Protein AF-A0A9E5HNN3-F1 (afdb_monomer_lite)

Sequence (201 aa):
MKRSQINGIMSAANDLIRSHGFNLPPFAYWSVDEFRARKDEAKHIIDGRCGWDITDYGADQFETMGLFLFTLRNGRLSDLEGGRGMCYAEKLLISRQDQSDDQGNFAEDRGGVVYCDGIRREYAPGDKLALAPGESVTLMPGDWHAFWGEGGDVLIGEVSTVNDDETDNLFREPIGRFANITEDVDPLHLLVSDYATWLKY

pLDDT: mean 82.27, std 13.86, range [39.09, 97.88]

Secondary structure (DSSP, 8-state):
-BHHHHHHHHHHHHHHHHHTT----GGGG--HHHHHHHTTTTHHHHHTT-EEEEE-TTTT-HHHH-EEEEEEE---HHHHHTT-S--EEEEEE------B-TTSSB-SS--EEEEETTEEEEE-TT------TT--EE--TT-------SSS---EEEEEE---TTTS---SSS--SSPPPB-SS--SS-BGGGHHHHH--

Foldseek 3Di:
DELVVVQVVLVVVQVVCVVVVHDADPQQQDALVRCLVCVVVCVQCLVLLFYKAWAPLQPVPCVPFIKIKGWRHFDDVVCCVVVHDQFKTKMKMAGFWFFADPVLATDQADWDWKAKVNRIDTDGRPDDDDDDVPIDIDDDQSGTTDDHDDPDHDIDMDMGTGDDLVPRDDDNDPTHSHYDYDHPDGHSHDHSVCCCVSNVD

Radius of gyration: 17.72 Å; chains: 1; bounding box: 42×36×47 Å

Structure (mmCIF, N/CA/C/O backbone):
data_AF-A0A9E5HNN3-F1
#
_entry.id   AF-A0A9E5HNN3-F1
#
loop_
_atom_site.group_PDB
_atom_site.id
_atom_site.type_symbol
_atom_site.label_atom_id
_atom_site.label_alt_id
_atom_site.label_comp_id
_atom_site.label_asym_id
_atom_site.label_entity_id
_atom_site.label_seq_id
_atom_site.pdbx_PDB_ins_code
_atom_site.Cartn_x
_atom_site.Cartn_y
_atom_site.Cartn_z
_atom_site.occupancy
_atom_site.B_iso_or_equiv
_atom_site.auth_seq_id
_atom_site.auth_comp_id
_atom_site.auth_asym_id
_atom_site.auth_atom_id
_atom_site.pdbx_PDB_model_num
ATOM 1 N N . MET A 1 1 ? -10.509 12.240 0.517 1.00 91.00 1 MET A N 1
ATOM 2 C CA . MET A 1 1 ? -11.282 10.968 0.629 1.00 91.00 1 MET A CA 1
ATOM 3 C C . MET A 1 1 ? -12.311 10.954 1.767 1.00 91.00 1 MET A C 1
ATOM 5 O O . MET A 1 1 ? -12.055 11.489 2.839 1.00 91.00 1 MET A O 1
ATOM 9 N N . LYS A 1 2 ? -13.470 10.303 1.571 1.00 95.00 2 LYS A N 1
ATOM 10 C CA . LYS A 1 2 ? -14.460 10.033 2.642 1.00 95.00 2 LYS A CA 1
ATOM 11 C C . LYS A 1 2 ? -14.139 8.736 3.392 1.00 95.00 2 LYS A C 1
ATOM 13 O O . LYS A 1 2 ? -13.696 7.776 2.762 1.00 95.00 2 LYS A O 1
ATOM 18 N N . ARG A 1 3 ? -14.427 8.656 4.695 1.00 96.81 3 ARG A N 1
ATOM 19 C CA . ARG A 1 3 ? -14.237 7.426 5.482 1.00 96.81 3 ARG A CA 1
ATOM 20 C C . ARG A 1 3 ? -15.078 6.269 4.955 1.00 96.81 3 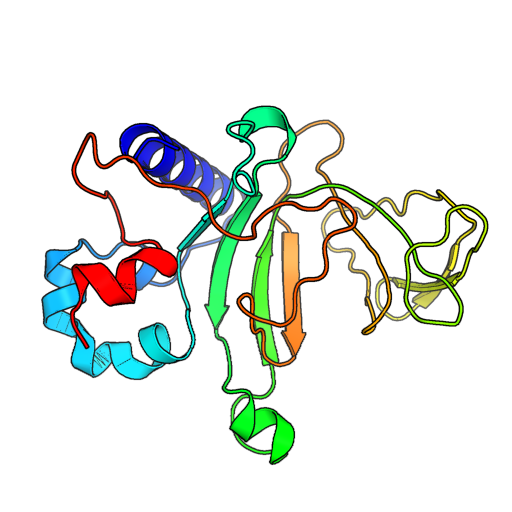ARG A C 1
ATOM 22 O O . ARG A 1 3 ? -14.594 5.144 4.890 1.00 96.81 3 ARG A O 1
ATOM 29 N N . SER A 1 4 ? -16.299 6.539 4.503 1.00 97.25 4 SER A N 1
ATOM 30 C CA . SER A 1 4 ? -17.161 5.527 3.878 1.00 97.25 4 SER A CA 1
ATOM 31 C C . SER A 1 4 ? -16.526 4.903 2.632 1.00 97.25 4 SER A C 1
ATOM 33 O O . SER A 1 4 ? -16.583 3.687 2.450 1.00 97.25 4 SER A O 1
ATOM 35 N N . GLN A 1 5 ? -15.857 5.719 1.813 1.00 95.31 5 GLN A N 1
ATOM 36 C CA . GLN A 1 5 ? -15.102 5.261 0.648 1.00 95.31 5 GLN A CA 1
ATOM 37 C C . GLN A 1 5 ? -13.890 4.421 1.071 1.00 95.31 5 GLN A C 1
ATOM 39 O O . GLN A 1 5 ? -13.688 3.339 0.530 1.00 95.31 5 GLN A O 1
ATOM 44 N N . ILE A 1 6 ? -13.131 4.876 2.073 1.00 95.56 6 ILE A N 1
ATOM 45 C CA . ILE A 1 6 ? -11.986 4.142 2.641 1.00 95.56 6 ILE A CA 1
ATOM 46 C C . ILE A 1 6 ? -12.420 2.763 3.161 1.00 95.56 6 ILE A C 1
ATOM 48 O O . ILE A 1 6 ? -11.790 1.762 2.835 1.00 95.56 6 ILE A O 1
ATOM 52 N N . ASN A 1 7 ? -13.525 2.684 3.908 1.00 97.50 7 ASN A N 1
ATOM 53 C CA . ASN A 1 7 ? -14.072 1.419 4.408 1.00 97.50 7 ASN A CA 1
ATOM 54 C C . ASN A 1 7 ? -14.456 0.465 3.258 1.00 97.50 7 ASN A C 1
ATOM 56 O O . ASN A 1 7 ? -14.239 -0.747 3.352 1.00 97.50 7 ASN A O 1
ATOM 60 N N . GLY A 1 8 ? -15.010 1.010 2.169 1.00 96.31 8 GLY A N 1
ATOM 61 C CA . GLY A 1 8 ? -15.328 0.254 0.957 1.00 96.31 8 GLY A CA 1
ATOM 62 C C . GLY A 1 8 ? -14.080 -0.303 0.270 1.00 96.31 8 GLY A C 1
ATOM 63 O O . GLY A 1 8 ? -14.024 -1.500 -0.009 1.00 96.31 8 GLY A O 1
ATOM 64 N N . ILE A 1 9 ? -13.057 0.537 0.075 1.00 93.19 9 ILE A N 1
ATOM 65 C CA . ILE A 1 9 ? -11.759 0.143 -0.499 1.00 93.19 9 ILE A CA 1
ATOM 66 C C . ILE A 1 9 ? -11.109 -0.951 0.346 1.00 93.19 9 ILE A C 1
ATOM 68 O O . ILE A 1 9 ? -10.685 -1.968 -0.187 1.00 93.19 9 ILE A O 1
ATOM 72 N N . MET A 1 10 ? -11.074 -0.777 1.667 1.00 95.50 10 MET A N 1
ATOM 73 C CA . MET A 1 10 ? -10.487 -1.744 2.594 1.00 95.50 10 MET A CA 1
ATOM 74 C C . MET A 1 10 ? -11.175 -3.112 2.515 1.00 95.50 10 MET A C 1
ATOM 76 O O . MET A 1 10 ? -10.508 -4.147 2.513 1.00 95.50 10 MET A O 1
ATOM 80 N N . SER A 1 11 ? -12.506 -3.123 2.409 1.00 95.44 11 SER A N 1
ATOM 81 C CA . SER A 1 11 ? -13.278 -4.361 2.267 1.00 95.44 11 SER A CA 1
ATOM 82 C C . SER A 1 11 ? -12.963 -5.063 0.942 1.00 95.44 11 SER A C 1
ATOM 84 O O . SER A 1 11 ? -12.628 -6.246 0.945 1.00 95.44 11 SER A O 1
ATOM 86 N N . ALA A 1 12 ? -12.981 -4.321 -0.171 1.00 91.94 12 ALA A N 1
ATOM 87 C CA . ALA A 1 12 ? -12.649 -4.850 -1.494 1.00 91.94 12 ALA A CA 1
ATOM 88 C C . ALA A 1 12 ? -11.202 -5.373 -1.568 1.00 91.94 12 ALA A 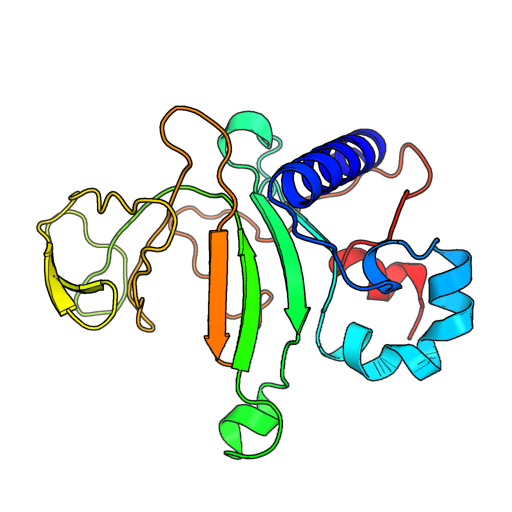C 1
ATOM 90 O O . ALA A 1 12 ? -10.957 -6.463 -2.084 1.00 91.94 12 ALA A O 1
ATOM 91 N N . ALA A 1 13 ? -10.251 -4.639 -0.984 1.00 91.31 13 ALA A N 1
ATOM 92 C CA . ALA A 1 13 ? -8.852 -5.041 -0.887 1.00 91.31 13 ALA A CA 1
ATOM 93 C C . ALA A 1 13 ? -8.686 -6.335 -0.079 1.00 91.31 13 ALA A C 1
ATOM 95 O O . ALA A 1 13 ? -7.985 -7.248 -0.509 1.00 91.31 13 ALA A O 1
ATOM 96 N N . ASN A 1 14 ? -9.359 -6.463 1.070 1.00 93.75 14 ASN A N 1
ATOM 97 C CA . ASN A 1 14 ? -9.330 -7.696 1.856 1.00 93.75 14 ASN A CA 1
ATOM 98 C C . ASN A 1 14 ? -9.910 -8.895 1.082 1.00 93.75 14 ASN A C 1
ATOM 100 O O . ASN A 1 14 ? -9.359 -9.994 1.176 1.00 93.75 14 ASN A O 1
ATOM 104 N N . ASP A 1 15 ? -10.982 -8.703 0.313 1.00 93.06 15 ASP A N 1
ATOM 105 C CA . ASP A 1 15 ? -11.561 -9.766 -0.516 1.00 93.06 15 ASP A CA 1
ATOM 106 C C . ASP A 1 15 ? -10.598 -10.206 -1.628 1.00 93.06 15 ASP A C 1
ATOM 108 O O . ASP A 1 15 ? -10.401 -11.408 -1.827 1.00 93.06 15 ASP A O 1
ATOM 112 N N . LEU A 1 16 ? -9.923 -9.256 -2.285 1.00 89.75 16 LEU A N 1
ATOM 113 C CA . LEU A 1 16 ? -8.881 -9.528 -3.281 1.00 89.75 16 LEU A CA 1
ATOM 114 C C . LEU A 1 16 ? -7.682 -10.277 -2.675 1.00 89.75 16 LEU A C 1
ATOM 116 O O . LEU A 1 16 ? -7.188 -11.248 -3.248 1.00 89.75 16 LEU A O 1
ATOM 120 N N . ILE A 1 17 ? -7.213 -9.861 -1.498 1.00 91.94 17 ILE A N 1
ATOM 121 C CA . ILE A 1 17 ? -6.117 -10.531 -0.783 1.00 91.94 17 ILE A CA 1
ATOM 122 C C . ILE A 1 17 ? -6.501 -11.991 -0.488 1.00 91.94 17 ILE A C 1
ATOM 124 O O . ILE A 1 17 ? -5.730 -12.919 -0.755 1.00 91.94 17 ILE A O 1
ATOM 128 N N . ARG A 1 18 ? -7.730 -12.213 -0.008 1.00 93.12 18 ARG A N 1
ATOM 129 C CA . ARG A 1 18 ? -8.256 -13.551 0.294 1.00 93.12 18 ARG A CA 1
ATOM 130 C C . ARG A 1 18 ? -8.454 -14.405 -0.951 1.00 93.12 18 ARG A C 1
ATOM 132 O O . ARG A 1 18 ? -8.203 -15.608 -0.885 1.00 93.12 18 ARG A O 1
ATOM 139 N N . SER A 1 19 ? -8.859 -13.822 -2.082 1.00 91.56 19 SER A N 1
ATOM 140 C CA . SER A 1 19 ? -9.017 -14.567 -3.339 1.00 91.56 19 SER A CA 1
ATOM 141 C C . SER A 1 19 ? -7.691 -15.119 -3.866 1.00 91.56 19 SER A C 1
ATOM 143 O O . SER A 1 19 ? -7.691 -16.121 -4.577 1.00 91.56 19 SER A O 1
ATOM 145 N N . HIS A 1 20 ? -6.565 -14.516 -3.475 1.00 89.25 20 HIS A N 1
ATOM 146 C CA . HIS A 1 20 ? -5.210 -15.000 -3.759 1.00 89.25 20 HIS A CA 1
ATOM 147 C C . HIS A 1 20 ? -4.676 -15.980 -2.697 1.00 89.25 20 HIS A C 1
ATOM 149 O O . HIS A 1 20 ? -3.514 -16.377 -2.741 1.00 89.25 20 HIS A O 1
ATOM 155 N N . GLY A 1 21 ? -5.510 -16.392 -1.737 1.00 92.12 21 GLY A N 1
ATOM 156 C CA . GLY A 1 21 ? -5.137 -17.335 -0.680 1.00 92.12 21 GLY A CA 1
ATOM 157 C C . GLY A 1 21 ? -4.292 -16.724 0.442 1.00 92.12 21 GLY A C 1
ATOM 158 O O . GLY A 1 21 ? -3.823 -17.460 1.311 1.00 92.12 21 GLY A O 1
ATOM 159 N N . PHE A 1 22 ? -4.115 -15.401 0.460 1.00 91.88 22 PHE A N 1
ATOM 160 C CA . PHE A 1 22 ? -3.395 -14.706 1.520 1.00 91.88 22 PHE A CA 1
ATOM 161 C C . PHE A 1 22 ? -4.356 -14.277 2.637 1.00 91.88 22 PHE A C 1
ATOM 163 O O . PHE A 1 22 ? -5.500 -13.898 2.390 1.00 91.88 22 PHE A O 1
ATOM 170 N N . ASN A 1 23 ? -3.905 -14.346 3.891 1.00 92.81 23 ASN A N 1
ATOM 171 C CA . ASN A 1 23 ? -4.668 -13.875 5.045 1.00 92.81 23 ASN A CA 1
ATOM 172 C C . ASN A 1 23 ? -3.830 -12.859 5.816 1.00 92.81 23 ASN A C 1
ATOM 174 O O . ASN A 1 23 ? -2.689 -13.145 6.178 1.00 92.81 23 ASN A O 1
ATOM 178 N N . LEU A 1 24 ? -4.411 -11.691 6.088 1.00 95.69 24 LEU A N 1
ATOM 179 C CA . LEU A 1 24 ? -3.754 -10.671 6.898 1.00 95.69 24 LEU A CA 1
ATOM 180 C C . LEU A 1 24 ? -3.670 -11.108 8.372 1.00 95.69 24 LEU A C 1
ATOM 182 O O . LEU A 1 24 ? -4.493 -11.907 8.838 1.00 95.69 24 LEU A O 1
ATOM 186 N N . PRO A 1 25 ? -2.684 -10.590 9.128 1.00 96.25 25 PRO A N 1
ATOM 187 C CA . PRO A 1 25 ? -2.566 -10.865 10.556 1.00 96.25 25 PRO A CA 1
ATOM 188 C C . PRO A 1 25 ? -3.796 -10.361 11.333 1.00 96.25 25 PRO A C 1
ATOM 190 O O . PRO A 1 25 ? -4.431 -9.397 10.908 1.00 96.25 25 PRO A O 1
ATOM 193 N N . PRO A 1 26 ? -4.117 -10.939 12.510 1.00 96.94 26 PRO A N 1
ATOM 194 C CA . PRO A 1 26 ? -5.339 -10.606 13.248 1.00 96.94 26 PRO A CA 1
ATOM 195 C C . PRO A 1 26 ? -5.556 -9.111 13.520 1.00 96.94 26 PRO A C 1
ATOM 197 O O . PRO A 1 26 ? -6.694 -8.653 13.479 1.00 96.94 26 PRO A O 1
ATOM 200 N N . PHE A 1 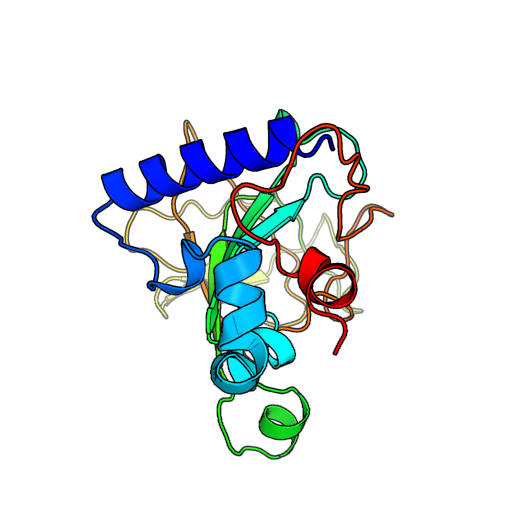27 ? -4.484 -8.343 13.752 1.00 96.88 27 PHE A N 1
ATOM 201 C CA . PHE A 1 27 ? -4.588 -6.909 14.040 1.00 96.88 27 PHE A CA 1
ATOM 202 C C . PHE A 1 27 ? -5.133 -6.082 12.868 1.00 96.88 27 PHE A C 1
ATOM 204 O O . PHE A 1 27 ? -5.666 -4.998 13.089 1.00 96.88 27 PHE A O 1
ATOM 211 N N . ALA A 1 28 ? -5.063 -6.606 11.638 1.00 97.25 28 ALA A N 1
ATOM 212 C CA . ALA A 1 28 ? -5.670 -5.992 10.460 1.00 97.25 28 ALA A CA 1
ATOM 213 C C . ALA A 1 28 ? -7.191 -5.834 10.593 1.00 97.25 28 ALA A C 1
ATOM 215 O O . ALA A 1 28 ? -7.785 -5.029 9.883 1.00 97.25 28 ALA A O 1
ATOM 216 N N . TYR A 1 29 ? -7.810 -6.619 11.480 1.00 97.44 29 TYR A N 1
ATOM 217 C CA . TYR A 1 29 ? -9.256 -6.729 11.628 1.00 97.44 29 TYR A CA 1
ATOM 218 C C . TYR A 1 29 ? -9.776 -6.195 12.967 1.00 97.44 29 TYR A C 1
ATOM 220 O O . TYR A 1 29 ? -10.957 -6.357 13.276 1.00 97.44 29 TYR A O 1
ATOM 228 N N . TRP A 1 30 ? -8.920 -5.579 13.786 1.00 97.88 30 TRP A N 1
ATOM 229 C CA . TRP A 1 30 ? -9.359 -5.004 15.054 1.00 97.88 30 TRP A CA 1
ATOM 230 C C . TRP A 1 30 ? -10.291 -3.819 14.819 1.00 97.88 30 TRP A C 1
ATOM 232 O O . TRP A 1 30 ? -10.038 -2.953 13.977 1.00 97.88 3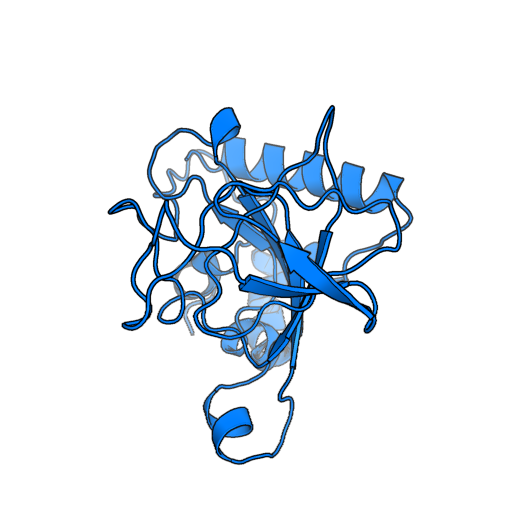0 TRP A O 1
ATOM 242 N N . SER A 1 31 ? -11.374 -3.764 15.593 1.00 97.00 31 SER A N 1
ATOM 243 C CA . SER A 1 31 ? -12.167 -2.542 15.703 1.00 97.00 31 SER A CA 1
ATOM 244 C C . SER A 1 31 ? -11.350 -1.452 16.401 1.00 97.00 31 SER A C 1
ATOM 246 O O . SER A 1 31 ? -10.358 -1.734 17.079 1.00 97.00 31 SER A O 1
ATOM 248 N N . VAL A 1 32 ? -11.789 -0.196 16.297 1.00 95.75 32 VAL A N 1
ATOM 249 C CA . VAL A 1 32 ? -11.155 0.926 17.012 1.00 95.75 32 VAL A CA 1
ATOM 250 C C . VAL A 1 32 ? -11.040 0.650 18.512 1.00 95.75 32 VAL A C 1
ATOM 252 O O . VAL A 1 32 ? -9.997 0.906 19.113 1.00 95.75 32 VAL A O 1
ATOM 255 N N . ASP A 1 33 ? -12.099 0.123 19.123 1.00 96.31 33 ASP A N 1
ATOM 256 C CA . ASP A 1 33 ? -12.133 -0.133 20.562 1.00 96.31 33 ASP A CA 1
ATOM 257 C C . ASP A 1 33 ? -11.227 -1.298 20.961 1.00 96.31 33 ASP A C 1
ATOM 259 O O . ASP A 1 33 ? -10.542 -1.216 21.982 1.00 96.31 33 ASP A O 1
ATOM 263 N N . GLU A 1 34 ? -11.152 -2.349 20.138 1.00 97.38 34 GLU A N 1
ATOM 264 C CA . GLU A 1 34 ? -10.198 -3.434 20.362 1.00 97.38 34 GLU A CA 1
ATOM 265 C C . GLU A 1 34 ? -8.755 -2.932 20.246 1.00 97.38 34 GLU A C 1
ATOM 267 O O . GLU A 1 34 ? -7.930 -3.224 21.115 1.00 97.38 34 GLU A O 1
ATOM 272 N N . PHE A 1 35 ? -8.460 -2.112 19.234 1.00 96.69 35 PHE A N 1
ATOM 273 C CA . PHE A 1 35 ? -7.131 -1.533 19.058 1.00 96.69 35 PHE A CA 1
ATOM 274 C C . PHE A 1 35 ? -6.760 -0.643 20.252 1.00 96.69 35 PHE A C 1
ATOM 276 O O . PHE A 1 35 ? -5.672 -0.769 20.811 1.00 96.69 35 PHE A O 1
ATOM 283 N N . ARG A 1 36 ? -7.683 0.207 20.721 1.00 95.44 36 ARG A N 1
ATOM 284 C CA . ARG A 1 36 ? -7.487 1.032 21.926 1.00 95.44 36 ARG A CA 1
ATOM 285 C C . ARG A 1 36 ? -7.214 0.192 23.168 1.00 95.44 36 ARG A C 1
ATOM 287 O O . ARG A 1 36 ? -6.323 0.543 23.936 1.00 95.44 36 ARG A O 1
ATOM 294 N N . ALA A 1 37 ? -7.958 -0.895 23.361 1.00 96.69 37 ALA A N 1
ATOM 295 C CA . ALA A 1 37 ? -7.785 -1.787 24.504 1.00 96.69 37 ALA A CA 1
ATOM 296 C C . ALA A 1 37 ? -6.433 -2.520 24.481 1.00 96.69 37 ALA A C 1
ATOM 298 O O . ALA A 1 37 ? -5.885 -2.824 25.538 1.00 96.69 37 ALA A O 1
ATOM 299 N N . ARG A 1 38 ? -5.886 -2.777 23.287 1.00 96.50 38 ARG A N 1
ATOM 300 C CA . ARG A 1 38 ? -4.618 -3.491 23.078 1.00 96.50 38 ARG A CA 1
ATOM 301 C C . ARG A 1 38 ? -3.433 -2.577 22.761 1.00 96.50 38 ARG A C 1
ATOM 303 O O . ARG A 1 38 ? -2.357 -3.083 22.464 1.00 96.50 38 ARG A O 1
ATOM 310 N N . LYS A 1 39 ? -3.584 -1.250 22.809 1.00 94.69 39 LYS A N 1
ATOM 311 C CA . LYS A 1 39 ? -2.569 -0.309 22.295 1.00 94.69 39 LYS A CA 1
ATOM 312 C C . LYS A 1 39 ? -1.176 -0.488 22.911 1.00 94.69 39 LYS A C 1
ATOM 314 O O . LYS A 1 39 ? -0.181 -0.343 22.210 1.00 94.69 39 LYS A O 1
ATOM 319 N N . ASP A 1 40 ? -1.109 -0.851 24.192 1.00 94.31 40 ASP A N 1
ATOM 320 C CA . ASP A 1 40 ? 0.161 -1.059 24.893 1.00 94.31 40 ASP A CA 1
ATOM 321 C C . ASP A 1 40 ? 0.85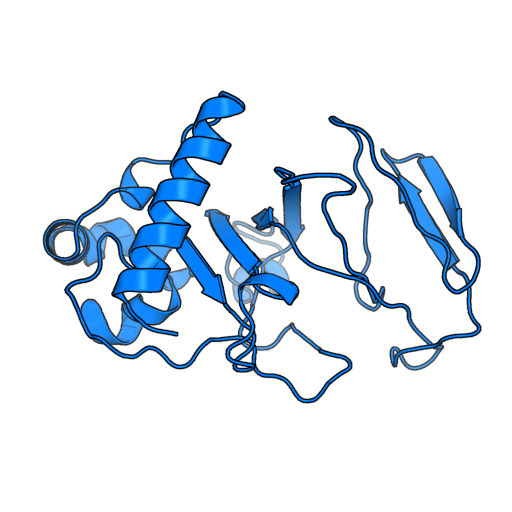7 -2.352 24.426 1.00 94.31 40 ASP A C 1
ATOM 323 O O . ASP A 1 40 ? 2.073 -2.371 24.240 1.00 94.31 40 ASP A O 1
ATOM 327 N N . GLU A 1 41 ? 0.088 -3.415 24.156 1.00 95.12 41 GLU A N 1
ATOM 328 C CA . GLU A 1 41 ? 0.572 -4.654 23.523 1.00 95.12 41 GLU A CA 1
ATOM 329 C C . GLU A 1 41 ? 0.987 -4.396 22.065 1.00 95.12 41 GLU A C 1
ATOM 331 O O . GLU A 1 41 ? 2.014 -4.883 21.594 1.00 95.12 41 GLU A O 1
ATOM 336 N N . ALA A 1 42 ? 0.220 -3.564 21.361 1.00 94.69 42 ALA A N 1
ATOM 337 C CA . ALA A 1 42 ? 0.426 -3.207 19.966 1.00 94.69 42 ALA A CA 1
ATOM 338 C C . ALA A 1 42 ? 1.504 -2.131 19.755 1.00 94.69 42 ALA A C 1
ATOM 340 O O . ALA A 1 42 ? 1.639 -1.618 18.645 1.00 94.69 42 ALA A O 1
ATOM 341 N N . LYS A 1 43 ? 2.302 -1.785 20.774 1.00 92.88 43 LYS A N 1
ATOM 342 C CA . LYS A 1 43 ? 3.270 -0.683 20.684 1.00 92.88 43 LYS A CA 1
ATOM 343 C C . LYS A 1 43 ? 4.217 -0.805 19.489 1.00 92.88 43 LYS A C 1
ATOM 345 O O . LYS A 1 43 ? 4.502 0.191 18.838 1.00 92.88 43 LYS A O 1
ATOM 350 N N . HIS A 1 44 ? 4.686 -2.010 19.172 1.00 91.06 44 HIS A N 1
ATOM 351 C CA . HIS A 1 44 ? 5.565 -2.207 18.018 1.00 91.06 44 HIS A CA 1
ATOM 352 C C . HIS A 1 44 ? 4.846 -1.994 16.676 1.00 91.06 44 HIS A C 1
ATOM 354 O O . HIS A 1 44 ? 5.435 -1.428 15.762 1.00 91.06 44 HIS A O 1
ATOM 360 N N . ILE A 1 45 ? 3.570 -2.382 16.580 1.00 94.44 45 ILE A N 1
ATOM 361 C CA . ILE A 1 45 ? 2.722 -2.140 15.400 1.00 94.44 45 ILE A CA 1
ATOM 362 C C . ILE A 1 45 ? 2.538 -0.633 15.200 1.00 94.44 45 ILE A C 1
ATOM 364 O O . ILE A 1 45 ? 2.695 -0.139 14.087 1.00 94.44 45 ILE A O 1
ATOM 368 N N . ILE A 1 46 ? 2.250 0.092 16.283 1.00 93.56 46 ILE A N 1
ATOM 369 C CA . ILE A 1 46 ? 2.026 1.541 16.263 1.00 93.56 46 ILE A CA 1
ATOM 370 C C . ILE A 1 46 ? 3.323 2.280 15.915 1.00 93.56 46 ILE A C 1
ATOM 372 O O . ILE A 1 46 ? 3.355 3.044 14.955 1.00 93.56 46 ILE A O 1
ATOM 376 N N . ASP A 1 47 ? 4.403 2.018 16.658 1.00 90.44 47 ASP A N 1
ATOM 377 C CA . ASP A 1 47 ? 5.697 2.684 16.471 1.00 90.44 47 ASP A CA 1
ATOM 378 C C . ASP A 1 47 ? 6.302 2.379 15.090 1.00 90.44 47 ASP A C 1
ATOM 380 O O . ASP A 1 47 ? 6.956 3.234 14.504 1.00 90.44 47 ASP A O 1
ATOM 384 N N . GLY A 1 48 ? 6.109 1.156 14.585 1.00 89.12 48 GLY A N 1
ATOM 385 C CA . GLY A 1 48 ? 6.570 0.728 13.264 1.00 89.12 48 GLY A CA 1
ATOM 386 C C . GLY A 1 48 ? 5.615 1.093 12.128 1.00 89.12 48 GLY A C 1
ATOM 387 O O . GLY A 1 48 ? 5.877 0.720 10.987 1.00 89.12 48 GLY A O 1
ATOM 388 N N . ARG A 1 49 ? 4.496 1.778 12.409 1.00 92.38 49 ARG A N 1
ATOM 389 C CA . ARG A 1 49 ? 3.498 2.163 11.397 1.00 92.38 49 ARG A CA 1
ATOM 390 C C . ARG A 1 49 ? 2.992 0.972 10.564 1.00 92.38 49 ARG A C 1
ATOM 392 O O . ARG A 1 49 ? 2.785 1.074 9.358 1.00 92.38 49 ARG A O 1
ATOM 399 N N . CYS A 1 50 ? 2.815 -0.182 11.207 1.00 94.75 50 CYS A N 1
ATOM 400 C CA . CYS A 1 50 ? 2.277 -1.388 10.578 1.00 94.75 50 CYS A CA 1
ATOM 401 C C . CYS A 1 50 ? 0.748 -1.303 10.478 1.00 94.75 50 CYS A C 1
ATOM 403 O O . CYS A 1 50 ? 0.103 -0.831 11.415 1.00 94.75 50 CYS A O 1
ATOM 405 N N . GLY A 1 51 ? 0.154 -1.806 9.395 1.00 96.31 51 GLY A N 1
ATOM 406 C CA . GLY A 1 51 ? -1.299 -1.811 9.191 1.00 96.31 51 GLY A CA 1
ATOM 407 C C . GLY A 1 51 ? -1.747 -1.268 7.840 1.00 96.31 51 GLY A C 1
ATOM 408 O O . GLY A 1 51 ? -0.961 -1.195 6.897 1.00 96.31 51 GLY A O 1
ATOM 409 N N . TRP A 1 52 ? -3.033 -0.926 7.764 1.00 96.69 52 TRP A N 1
ATOM 410 C CA . TRP A 1 52 ? -3.679 -0.410 6.560 1.00 96.69 52 TRP A CA 1
ATOM 411 C C . TRP A 1 52 ? -3.194 0.991 6.205 1.00 96.69 52 TRP A C 1
ATOM 413 O O . TRP A 1 52 ? -3.178 1.880 7.055 1.00 96.69 52 TRP A O 1
ATOM 423 N N . ASP A 1 53 ? -2.904 1.215 4.932 1.00 94.00 53 ASP A N 1
ATOM 424 C CA . ASP A 1 53 ? -2.646 2.541 4.387 1.00 94.00 53 ASP A CA 1
ATOM 425 C C . ASP A 1 53 ? -3.390 2.700 3.061 1.00 94.00 53 ASP A C 1
ATOM 427 O O . ASP A 1 53 ? -3.343 1.826 2.199 1.00 94.00 53 ASP A O 1
ATOM 431 N N . ILE A 1 54 ? -4.143 3.786 2.923 1.00 91.31 54 ILE A N 1
ATOM 432 C CA . ILE A 1 54 ? -4.955 4.084 1.743 1.00 91.31 54 ILE A CA 1
ATOM 433 C C . ILE A 1 54 ? -4.731 5.551 1.417 1.00 91.31 54 ILE A C 1
ATOM 435 O O . ILE A 1 54 ? -4.966 6.427 2.252 1.00 91.31 54 ILE A O 1
ATOM 439 N N . THR A 1 55 ? -4.299 5.818 0.190 1.00 86.94 55 THR A N 1
ATOM 440 C CA . THR A 1 55 ? -4.009 7.171 -0.268 1.00 86.94 55 THR A CA 1
ATOM 441 C C . THR A 1 55 ? -4.477 7.388 -1.698 1.00 86.94 55 THR A C 1
ATOM 443 O O . THR A 1 55 ? -4.387 6.507 -2.548 1.00 86.94 55 THR A O 1
ATOM 446 N N . ASP A 1 56 ? -4.984 8.586 -1.959 1.00 83.69 56 ASP A N 1
ATOM 447 C CA . ASP A 1 56 ? -5.199 9.150 -3.292 1.00 83.69 56 ASP A CA 1
ATOM 448 C C . ASP A 1 56 ? -4.169 10.249 -3.601 1.00 83.69 56 ASP A C 1
ATOM 450 O O . ASP A 1 56 ? -4.393 11.079 -4.480 1.00 83.69 56 ASP A O 1
ATOM 454 N N . TYR A 1 57 ? -3.088 10.300 -2.815 1.00 83.06 57 TYR A N 1
ATOM 455 C CA . TYR A 1 57 ? -2.031 11.308 -2.868 1.00 83.06 57 TYR A CA 1
ATOM 456 C C . TYR A 1 57 ? -2.520 12.759 -2.692 1.00 83.06 57 TYR A C 1
ATOM 458 O O . TYR A 1 57 ? -1.847 13.722 -3.069 1.00 83.06 57 TYR A O 1
ATOM 466 N N . GLY A 1 58 ? -3.707 12.936 -2.098 1.00 81.88 58 GLY A N 1
ATOM 467 C CA . GLY A 1 58 ? -4.343 14.240 -1.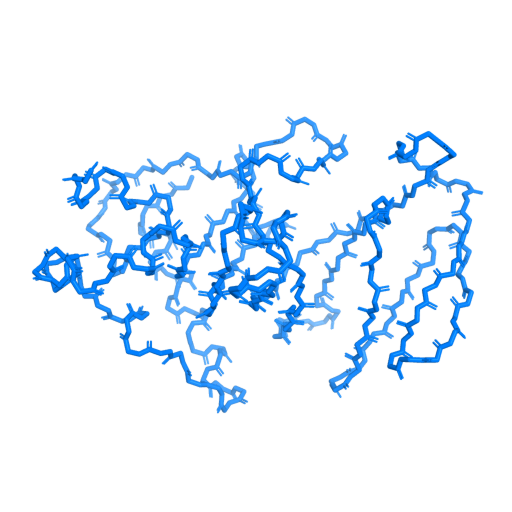922 1.00 81.88 58 GLY A CA 1
ATOM 468 C C . GLY A 1 58 ? -4.952 14.810 -3.206 1.00 81.88 58 GLY A C 1
ATOM 469 O O . GLY A 1 58 ? -5.290 15.992 -3.233 1.00 81.88 58 GLY A O 1
ATOM 470 N N . ALA A 1 59 ? -5.091 13.996 -4.256 1.00 81.69 59 ALA A N 1
ATOM 471 C CA . ALA A 1 59 ? -5.591 14.422 -5.560 1.00 81.69 59 ALA A CA 1
ATOM 472 C C . ALA A 1 59 ? -7.105 14.212 -5.750 1.00 81.69 59 ALA A C 1
ATOM 474 O O . ALA A 1 59 ? -7.631 14.555 -6.808 1.00 81.69 59 ALA A O 1
ATOM 475 N N . ASP A 1 60 ? -7.809 13.623 -4.771 1.00 82.62 60 ASP A N 1
ATOM 476 C CA . ASP A 1 60 ? -9.222 13.214 -4.877 1.00 82.62 60 ASP A CA 1
ATOM 477 C C . ASP A 1 60 ? -9.498 12.306 -6.103 1.00 82.62 60 ASP A C 1
ATOM 479 O O . ASP A 1 60 ? -10.596 12.274 -6.664 1.00 82.62 60 ASP A O 1
ATOM 483 N N . GLN A 1 61 ? -8.483 11.540 -6.520 1.00 81.12 61 GLN A N 1
ATOM 484 C CA . GLN A 1 61 ? -8.457 10.732 -7.745 1.00 81.12 61 GLN A CA 1
ATOM 485 C C . GLN A 1 61 ? -8.068 9.269 -7.471 1.00 81.12 61 GLN A C 1
ATOM 487 O O . GLN A 1 61 ? -7.250 8.666 -8.169 1.00 81.12 61 GLN A O 1
ATOM 492 N N . PHE A 1 62 ? -8.681 8.671 -6.445 1.00 81.12 62 PHE A N 1
ATOM 493 C CA . PHE A 1 62 ? -8.352 7.307 -6.016 1.00 81.12 62 PHE A CA 1
ATOM 494 C C . PHE A 1 62 ? -8.472 6.263 -7.143 1.00 81.12 62 PHE A C 1
ATOM 496 O O . PHE A 1 62 ? -7.600 5.423 -7.299 1.00 81.12 62 PHE A O 1
ATOM 503 N N . GLU A 1 63 ? -9.499 6.338 -7.989 1.00 78.31 63 GLU A N 1
ATOM 504 C CA . GLU A 1 63 ? -9.707 5.339 -9.054 1.00 78.31 63 GLU A CA 1
ATOM 505 C C . GLU A 1 63 ? -8.605 5.335 -10.128 1.00 78.31 63 GLU A C 1
ATOM 507 O O . GLU A 1 63 ? -8.427 4.352 -10.844 1.00 78.31 63 GLU A O 1
ATOM 512 N N . THR A 1 64 ? -7.875 6.442 -10.290 1.00 72.19 64 THR A N 1
ATOM 513 C CA . THR A 1 64 ? -6.872 6.581 -11.358 1.00 72.19 64 THR A CA 1
ATOM 514 C C . THR A 1 64 ? -5.441 6.481 -10.861 1.00 72.19 64 THR A C 1
ATOM 516 O O . THR A 1 64 ? -4.580 6.023 -11.615 1.00 72.19 64 THR A O 1
ATOM 519 N N . MET A 1 65 ? -5.185 6.927 -9.631 1.00 75.38 65 MET A N 1
ATOM 520 C CA . MET A 1 65 ? -3.847 6.969 -9.035 1.00 75.38 65 MET A CA 1
ATOM 521 C C . MET A 1 65 ? -3.807 6.496 -7.586 1.00 75.38 65 MET A C 1
ATOM 523 O O . MET A 1 65 ? -2.756 6.561 -6.969 1.00 75.38 65 MET A O 1
ATOM 527 N N . GLY A 1 66 ? -4.931 6.072 -7.020 1.00 79.50 66 GLY A N 1
ATOM 528 C CA . GLY A 1 66 ? -4.987 5.624 -5.643 1.00 79.50 66 GLY A CA 1
ATOM 529 C C . GLY A 1 66 ? -4.190 4.351 -5.424 1.00 79.50 66 GLY A C 1
ATOM 530 O O . GLY A 1 66 ? -4.066 3.500 -6.304 1.00 79.50 66 GLY A O 1
ATOM 531 N N . LEU A 1 67 ? -3.673 4.236 -4.210 1.00 83.56 67 LEU A N 1
ATOM 532 C CA . LEU A 1 67 ? -2.910 3.096 -3.749 1.00 83.56 67 LEU A CA 1
ATOM 533 C C . LEU A 1 67 ? -3.480 2.653 -2.402 1.00 83.56 67 LEU A C 1
ATOM 535 O O . LEU A 1 67 ? -3.712 3.472 -1.508 1.00 83.56 67 LEU A O 1
ATOM 539 N N . PHE A 1 68 ? -3.684 1.345 -2.254 1.00 87.44 68 PHE A N 1
ATOM 540 C CA . PHE A 1 68 ? -3.825 0.724 -0.943 1.00 87.44 68 PHE A CA 1
ATOM 541 C C . PHE A 1 68 ? -2.595 -0.129 -0.648 1.00 87.44 68 PHE A C 1
ATOM 543 O O . PHE A 1 68 ? -2.035 -0.762 -1.545 1.00 87.44 68 PHE A O 1
ATOM 550 N N . LEU A 1 69 ? -2.212 -0.164 0.625 1.00 91.00 69 LEU A N 1
ATOM 551 C CA . LEU A 1 69 ? -1.168 -1.026 1.141 1.00 91.00 69 LEU A CA 1
ATOM 552 C C . LEU A 1 69 ? -1.554 -1.631 2.484 1.00 91.00 69 LEU A C 1
ATOM 554 O O . LEU A 1 69 ? -2.378 -1.097 3.232 1.00 91.00 69 LEU A O 1
ATOM 558 N N . PHE A 1 70 ? -0.879 -2.727 2.814 1.00 93.00 70 PHE A N 1
ATOM 559 C CA . PHE A 1 70 ? -0.813 -3.224 4.179 1.00 93.00 70 PHE A CA 1
ATOM 560 C C . PHE A 1 70 ? 0.641 -3.477 4.571 1.00 93.00 70 PHE A C 1
ATOM 562 O O . PHE A 1 70 ? 1.303 -4.334 3.985 1.00 93.00 70 PHE A O 1
ATOM 569 N N . THR A 1 71 ? 1.128 -2.760 5.582 1.00 93.62 71 THR A N 1
ATOM 570 C CA . THR A 1 71 ? 2.468 -2.971 6.143 1.00 93.62 71 THR A CA 1
ATOM 571 C C . THR A 1 71 ? 2.412 -4.119 7.147 1.00 93.62 71 THR A C 1
ATOM 573 O O . THR A 1 71 ? 1.855 -3.975 8.240 1.00 93.62 71 THR A O 1
ATOM 576 N N . LEU A 1 72 ? 2.975 -5.272 6.775 1.00 90.81 72 LEU A N 1
ATOM 577 C CA . LEU A 1 72 ? 2.936 -6.505 7.573 1.00 90.81 72 LEU A CA 1
ATOM 578 C C . LEU A 1 72 ? 3.914 -6.461 8.750 1.00 90.81 72 LEU A C 1
ATOM 580 O O . LEU A 1 72 ? 3.622 -6.973 9.833 1.00 90.81 72 LEU A O 1
ATOM 584 N N . ARG A 1 73 ? 5.081 -5.862 8.517 1.00 86.31 73 ARG A N 1
ATOM 585 C CA . ARG A 1 73 ? 6.179 -5.694 9.473 1.00 86.31 73 ARG A CA 1
ATOM 586 C C . ARG A 1 73 ? 7.032 -4.508 9.043 1.00 86.31 73 ARG A C 1
ATOM 588 O O . ARG A 1 73 ? 7.192 -4.270 7.846 1.00 86.31 73 ARG A O 1
ATOM 595 N N . ASN A 1 74 ? 7.608 -3.802 10.007 1.00 88.31 74 ASN A N 1
ATOM 596 C CA . ASN A 1 74 ? 8.529 -2.709 9.732 1.00 88.31 74 ASN A CA 1
ATOM 597 C C . ASN A 1 74 ? 9.475 -2.480 10.910 1.00 88.31 74 ASN A C 1
ATOM 599 O O . ASN A 1 74 ? 9.083 -2.621 12.072 1.00 88.31 74 ASN A O 1
ATOM 603 N N . GLY A 1 75 ? 10.720 -2.137 10.599 1.00 79.31 75 GLY A N 1
ATOM 604 C CA . GLY A 1 75 ? 11.750 -1.816 11.579 1.00 79.31 75 GLY A CA 1
ATOM 605 C C . GLY A 1 75 ? 11.738 -0.361 12.036 1.00 79.31 75 GLY A C 1
ATOM 606 O O . GLY A 1 75 ? 10.853 0.417 11.695 1.00 79.31 75 GLY A O 1
ATOM 607 N N . ARG A 1 76 ? 12.757 0.015 12.816 1.00 76.88 76 ARG A N 1
ATOM 608 C CA . ARG A 1 76 ? 13.032 1.411 13.188 1.00 76.88 76 ARG A CA 1
ATOM 609 C C . ARG A 1 76 ? 14.268 1.900 12.450 1.00 76.88 76 ARG A C 1
ATOM 611 O O . ARG A 1 76 ? 15.251 1.169 12.356 1.00 76.88 76 ARG A O 1
ATOM 618 N N . LEU A 1 77 ? 14.265 3.152 12.000 1.00 71.69 77 LEU A N 1
ATOM 619 C CA . LEU A 1 77 ? 15.405 3.710 11.268 1.00 71.69 77 LEU A CA 1
ATOM 620 C C . LEU A 1 77 ? 16.699 3.660 12.100 1.00 71.69 77 LEU A C 1
ATOM 622 O O . LEU A 1 77 ? 17.742 3.247 11.608 1.00 71.69 77 LEU A O 1
ATOM 626 N N . SER A 1 78 ? 16.605 3.938 13.404 1.00 75.88 78 SER A N 1
ATOM 627 C CA . SER A 1 78 ? 17.735 3.853 14.343 1.00 75.88 78 SER A CA 1
ATOM 628 C C . SER A 1 78 ? 18.355 2.454 14.461 1.00 75.88 78 SER A C 1
ATOM 630 O O . SER A 1 78 ? 19.524 2.307 14.819 1.00 75.88 78 SER A O 1
ATOM 632 N N . ASP A 1 79 ? 17.550 1.418 14.234 1.00 76.25 79 ASP A N 1
ATOM 633 C CA . ASP A 1 79 ? 17.986 0.023 14.268 1.00 76.25 79 ASP A CA 1
ATOM 634 C C . ASP A 1 79 ? 18.745 -0.312 12.974 1.00 76.25 79 ASP A C 1
ATOM 636 O O . ASP A 1 79 ? 19.856 -0.850 13.034 1.00 76.25 79 ASP A O 1
ATOM 640 N N . LEU A 1 80 ? 18.226 0.141 11.824 1.00 73.12 80 LEU A N 1
ATOM 641 C CA . LEU A 1 80 ? 18.911 0.060 10.531 1.00 73.12 80 LEU A CA 1
ATOM 642 C C . LEU A 1 80 ? 20.277 0.763 10.559 1.00 73.12 80 LEU A C 1
ATOM 644 O O . LEU A 1 80 ? 21.284 0.141 10.225 1.00 73.12 80 LEU A O 1
ATOM 648 N N . GLU A 1 81 ? 20.333 2.018 11.015 1.00 75.56 81 GLU A N 1
ATOM 649 C CA . GLU A 1 81 ? 21.578 2.796 11.143 1.00 75.56 81 GLU A CA 1
ATOM 650 C C . GLU A 1 81 ? 22.593 2.127 12.082 1.00 75.56 81 GLU A C 1
ATOM 652 O O . GLU A 1 81 ? 23.804 2.189 11.869 1.00 75.56 81 GLU A O 1
ATOM 657 N N . GLY A 1 82 ? 22.098 1.464 13.129 1.00 72.69 82 GLY A N 1
ATOM 658 C CA . GLY A 1 82 ? 22.912 0.735 14.095 1.00 72.69 82 GLY A CA 1
ATOM 659 C C . GLY A 1 82 ? 23.309 -0.678 13.663 1.00 72.69 82 GLY A C 1
ATOM 660 O O . GLY A 1 82 ? 24.007 -1.348 14.429 1.00 72.69 82 GLY A O 1
ATOM 661 N N . GLY A 1 83 ? 22.847 -1.158 12.501 1.00 67.88 83 GLY A N 1
ATOM 662 C CA . GLY A 1 83 ? 23.084 -2.520 12.013 1.00 67.88 83 GLY A CA 1
ATOM 663 C C . GLY A 1 83 ? 22.552 -3.619 12.944 1.00 67.88 83 GLY A C 1
ATOM 664 O O . GLY A 1 83 ? 23.141 -4.697 13.026 1.00 67.88 83 GLY A O 1
ATOM 665 N N . ARG A 1 84 ? 21.484 -3.345 13.701 1.00 60.06 84 ARG A N 1
ATOM 666 C CA . ARG A 1 84 ? 20.931 -4.232 14.741 1.00 60.06 84 ARG A CA 1
ATOM 667 C C . ARG A 1 84 ? 19.407 -4.181 14.724 1.00 60.06 84 ARG A C 1
ATOM 669 O O . ARG A 1 84 ? 18.848 -3.187 14.308 1.00 60.06 84 ARG A O 1
ATOM 676 N N . GLY A 1 85 ? 18.724 -5.197 15.245 1.00 56.47 85 GLY A N 1
ATOM 677 C CA . GLY A 1 85 ? 17.253 -5.203 15.273 1.00 56.47 85 GLY A CA 1
ATOM 678 C C . GLY A 1 85 ? 16.625 -5.603 13.932 1.00 56.47 85 GLY A C 1
ATOM 679 O O . GLY A 1 85 ? 17.243 -6.320 13.145 1.00 56.47 85 GLY A O 1
ATOM 680 N N . MET A 1 86 ? 15.368 -5.213 13.697 1.00 54.09 86 MET A N 1
ATOM 681 C CA . MET A 1 86 ? 14.661 -5.531 12.450 1.00 54.09 86 MET A CA 1
ATOM 682 C C . MET A 1 86 ? 15.014 -4.487 11.389 1.00 54.09 86 MET A C 1
ATOM 684 O O . MET A 1 86 ? 14.526 -3.366 11.438 1.00 54.09 86 MET A O 1
ATOM 688 N N . CYS A 1 87 ? 15.874 -4.862 10.443 1.00 54.56 87 CYS A N 1
ATOM 689 C CA . CYS A 1 87 ? 16.383 -3.969 9.395 1.00 54.56 87 CYS A CA 1
ATOM 690 C C . CYS A 1 87 ? 15.635 -4.093 8.056 1.00 54.56 87 CYS A C 1
ATOM 692 O O . CYS A 1 87 ? 16.111 -3.573 7.050 1.00 54.56 87 CYS A O 1
ATOM 694 N N . TYR A 1 88 ? 14.509 -4.811 8.030 1.00 66.44 88 TYR A N 1
ATOM 695 C CA . TYR A 1 88 ? 13.715 -5.060 6.829 1.00 66.44 88 TYR A CA 1
ATOM 696 C C . TYR A 1 88 ? 12.231 -4.766 7.074 1.00 66.44 88 TYR A C 1
ATOM 698 O O . TYR A 1 88 ? 11.751 -4.886 8.206 1.00 66.44 88 TYR A O 1
ATOM 706 N N . ALA A 1 89 ? 11.520 -4.393 6.016 1.00 55.97 89 ALA A N 1
ATOM 707 C CA . ALA A 1 89 ? 10.085 -4.156 5.986 1.00 55.97 89 ALA A CA 1
ATOM 708 C C . ALA A 1 89 ? 9.418 -5.042 4.926 1.00 55.97 89 ALA A C 1
ATOM 710 O O . ALA A 1 89 ? 10.078 -5.567 4.028 1.00 55.97 89 ALA A O 1
ATOM 711 N N . GLU A 1 90 ? 8.109 -5.240 5.065 1.00 52.41 90 GLU A N 1
ATOM 712 C CA . GLU A 1 90 ? 7.301 -5.963 4.083 1.00 52.41 90 GLU A CA 1
ATOM 713 C C . GLU A 1 90 ? 5.951 -5.260 3.891 1.00 52.41 90 GLU A C 1
ATOM 715 O O . GLU A 1 90 ? 5.236 -5.017 4.875 1.00 52.41 90 GLU A O 1
ATOM 720 N N . LYS A 1 91 ? 5.593 -4.953 2.639 1.00 68.31 91 LYS A N 1
ATOM 721 C CA . LYS A 1 91 ? 4.320 -4.313 2.267 1.00 68.31 91 LYS A CA 1
ATOM 722 C C . LYS A 1 91 ? 3.619 -5.064 1.138 1.00 68.31 91 LYS A C 1
ATOM 724 O O . LYS A 1 91 ? 4.243 -5.823 0.406 1.00 68.31 91 LYS A O 1
ATOM 729 N N . LEU A 1 92 ? 2.324 -4.807 0.966 1.00 43.97 92 LEU A N 1
ATOM 730 C CA . LEU A 1 92 ? 1.571 -5.171 -0.239 1.00 43.97 92 LEU A CA 1
ATOM 731 C C . LEU A 1 92 ? 1.149 -3.897 -1.002 1.00 43.97 92 LEU A C 1
ATOM 733 O O . LEU A 1 92 ? 0.749 -2.964 -0.316 1.00 43.97 92 LEU A O 1
ATOM 737 N N . LEU A 1 93 ? 1.234 -3.810 -2.345 1.00 58.19 93 LEU A N 1
ATOM 738 C CA . LEU A 1 93 ? 1.025 -2.545 -3.117 1.00 58.19 93 LEU A CA 1
ATOM 739 C C . LEU A 1 93 ? 0.263 -2.670 -4.467 1.00 58.19 93 LEU A C 1
ATOM 741 O O . LEU A 1 93 ? 0.155 -3.772 -4.999 1.00 58.19 93 LEU A O 1
ATOM 745 N N . ILE A 1 94 ? -0.184 -1.522 -5.042 1.00 42.69 94 ILE A N 1
ATOM 746 C CA . ILE A 1 94 ? -0.750 -1.270 -6.411 1.00 42.69 94 ILE A CA 1
ATOM 747 C C . ILE A 1 94 ? -0.595 0.230 -6.902 1.00 42.69 94 ILE A C 1
ATOM 749 O O . ILE A 1 94 ? -1.354 1.057 -6.418 1.00 42.69 94 ILE A O 1
ATOM 753 N N . SER A 1 95 ? 0.300 0.670 -7.828 1.00 42.81 95 SER A N 1
ATOM 754 C CA . SER A 1 95 ? 0.481 2.132 -8.203 1.00 42.81 95 SER A CA 1
ATOM 755 C C . SER A 1 95 ? 1.559 2.491 -9.279 1.00 42.81 95 SER A C 1
ATOM 757 O O . SER A 1 95 ? 2.587 1.846 -9.189 1.00 42.81 95 SER A O 1
ATOM 759 N N . ARG A 1 96 ? 1.412 3.522 -10.189 1.00 39.81 96 ARG A N 1
ATOM 760 C CA . ARG A 1 96 ? 2.027 3.816 -11.573 1.00 39.81 96 ARG A CA 1
ATOM 761 C C . ARG A 1 96 ? 3.269 4.754 -11.780 1.00 39.81 96 ARG A C 1
ATOM 763 O O . ARG A 1 96 ? 3.398 5.696 -11.017 1.00 39.81 96 ARG A O 1
ATOM 770 N N . GLN A 1 97 ? 4.069 4.503 -12.867 1.00 39.09 97 GLN A N 1
ATOM 771 C CA . GLN A 1 97 ? 5.525 4.741 -13.270 1.00 39.09 97 GLN A CA 1
ATOM 772 C C . GLN A 1 97 ? 6.294 6.098 -13.156 1.00 39.09 97 GLN A C 1
ATOM 774 O O . GLN A 1 97 ? 5.629 7.111 -13.326 1.00 39.09 97 GLN A O 1
ATOM 779 N N . ASP A 1 98 ? 7.672 6.077 -13.031 1.00 41.03 98 ASP A N 1
ATOM 780 C CA . ASP A 1 98 ? 8.715 6.957 -13.713 1.00 41.03 98 ASP A CA 1
ATOM 781 C C . ASP A 1 98 ? 10.251 6.734 -13.328 1.00 41.03 98 ASP A C 1
ATOM 783 O O . ASP A 1 98 ? 10.420 5.887 -12.487 1.00 41.03 98 ASP A O 1
ATOM 787 N N . GLN A 1 99 ? 11.346 7.340 -13.921 1.00 52.16 99 GLN A N 1
ATOM 788 C CA . GLN A 1 99 ? 12.851 7.006 -13.946 1.00 52.16 99 GLN A CA 1
ATOM 789 C C . GLN A 1 99 ? 13.901 8.148 -13.572 1.00 52.16 99 GLN A C 1
ATOM 791 O O . GLN A 1 99 ? 13.510 9.299 -13.558 1.00 52.16 99 GLN A O 1
ATOM 796 N N . SER A 1 100 ? 15.223 7.909 -13.319 1.00 48.56 100 SER A N 1
ATOM 797 C CA . SER A 1 100 ? 16.246 8.862 -12.716 1.00 48.56 100 SER A CA 1
ATOM 798 C C . SER A 1 100 ? 17.453 9.408 -13.558 1.00 48.56 100 SER A C 1
ATOM 800 O O . SER A 1 100 ? 17.892 8.766 -14.507 1.00 48.56 100 SER A O 1
ATOM 802 N N . ASP A 1 101 ? 18.097 10.519 -13.122 1.00 52.03 101 ASP A N 1
ATOM 803 C CA . ASP A 1 101 ? 19.313 11.222 -13.618 1.00 52.03 101 ASP A CA 1
ATOM 804 C C . ASP A 1 101 ? 20.570 11.064 -12.708 1.00 52.03 101 ASP A C 1
ATOM 806 O O . ASP A 1 101 ? 20.509 10.473 -11.631 1.00 52.03 101 ASP A O 1
ATOM 810 N N . ASP A 1 102 ? 21.727 11.626 -13.115 1.00 56.66 102 ASP A N 1
ATOM 811 C CA . ASP A 1 102 ? 23.025 11.534 -12.392 1.00 56.66 102 ASP A CA 1
ATOM 812 C C . ASP A 1 102 ? 23.060 12.240 -11.019 1.00 56.66 102 ASP A C 1
ATOM 814 O O . ASP A 1 102 ? 23.999 12.057 -10.242 1.00 56.66 102 ASP A O 1
ATOM 818 N N . GLN A 1 103 ? 22.079 13.092 -10.737 1.00 57.97 103 GLN A N 1
ATOM 819 C CA . GLN A 1 103 ? 21.897 13.800 -9.470 1.00 57.97 103 GLN A CA 1
ATOM 820 C C . GLN A 1 103 ? 20.765 13.171 -8.637 1.00 57.97 103 GLN A C 1
ATOM 822 O O . GLN A 1 103 ? 20.466 13.665 -7.551 1.00 57.97 103 GLN A O 1
ATOM 827 N N . GLY A 1 104 ? 20.157 12.084 -9.126 1.00 59.66 104 GLY A N 1
ATOM 828 C CA . GLY A 1 104 ? 19.015 11.414 -8.513 1.00 59.66 104 GLY A CA 1
ATOM 829 C C . GLY A 1 104 ? 17.661 12.068 -8.807 1.00 59.66 104 GLY A C 1
ATOM 830 O O . GLY A 1 104 ? 16.659 11.618 -8.256 1.00 59.66 104 GLY A O 1
ATOM 831 N N . ASN A 1 105 ? 17.587 13.096 -9.662 1.00 67.00 105 ASN A N 1
ATOM 832 C CA . ASN A 1 105 ? 16.313 13.649 -10.140 1.00 67.00 105 ASN A CA 1
ATOM 833 C C . ASN A 1 105 ? 15.705 12.742 -11.205 1.00 67.00 105 ASN A C 1
ATOM 835 O O . ASN A 1 105 ? 16.353 11.817 -11.655 1.00 67.00 105 ASN A O 1
ATOM 839 N N . PHE A 1 106 ? 14.483 13.005 -11.652 1.00 66.44 106 PHE A N 1
ATOM 840 C CA . PHE A 1 106 ? 13.869 12.216 -12.717 1.00 66.44 106 PHE A CA 1
ATOM 841 C C . PHE A 1 106 ? 14.510 12.497 -14.104 1.00 66.44 106 PHE A C 1
ATOM 843 O O . PHE A 1 106 ? 14.715 13.665 -14.446 1.00 66.44 106 PHE A O 1
ATOM 850 N N . ALA A 1 107 ? 14.790 11.462 -14.915 1.00 70.25 107 ALA A N 1
ATOM 851 C CA . ALA A 1 107 ? 15.273 11.579 -16.304 1.00 70.25 107 ALA A CA 1
ATOM 852 C C . ALA A 1 107 ? 14.408 10.794 -17.297 1.00 70.25 107 ALA A C 1
ATOM 854 O O . ALA A 1 107 ? 14.174 9.601 -17.127 1.00 70.25 107 ALA A O 1
ATOM 855 N N . GLU A 1 108 ? 14.019 11.443 -18.396 1.00 70.62 108 GLU A N 1
ATOM 856 C CA . GLU A 1 108 ? 13.203 10.830 -19.459 1.00 70.62 108 GLU A CA 1
ATOM 857 C C . GLU A 1 108 ? 14.032 10.149 -20.556 1.00 70.62 108 GLU A C 1
ATOM 859 O O . GLU A 1 108 ? 13.491 9.411 -21.377 1.00 70.62 108 GLU A O 1
ATOM 864 N N . ASP A 1 109 ? 15.337 10.415 -20.611 1.00 75.75 109 ASP A N 1
ATOM 865 C CA . ASP A 1 109 ? 16.224 10.026 -21.710 1.00 75.75 109 ASP A CA 1
ATOM 866 C C . ASP A 1 109 ? 17.313 9.031 -21.292 1.00 75.75 109 ASP A C 1
ATOM 868 O O . ASP A 1 109 ? 18.211 8.723 -22.084 1.00 75.75 109 ASP A O 1
ATOM 872 N N . ARG A 1 110 ? 17.226 8.483 -20.071 1.00 71.81 110 ARG A N 1
ATOM 873 C CA . ARG A 1 110 ? 18.208 7.536 -19.533 1.00 71.81 110 ARG A CA 1
ATOM 874 C C . ARG A 1 110 ? 17.632 6.160 -19.224 1.00 71.81 110 ARG A C 1
ATOM 876 O O . ARG A 1 110 ? 16.570 6.016 -18.639 1.00 71.81 110 ARG A O 1
ATOM 883 N N . GLY A 1 111 ? 18.367 5.144 -19.668 1.00 78.69 111 GLY A N 1
ATOM 884 C CA . GLY A 1 111 ? 18.149 3.755 -19.286 1.00 78.69 111 GLY A CA 1
ATOM 885 C C . GLY A 1 111 ? 19.004 3.374 -18.081 1.00 78.69 111 GLY A C 1
ATOM 886 O O . GLY A 1 111 ? 19.805 4.170 -17.588 1.00 78.69 111 GLY A O 1
ATOM 887 N N . GLY A 1 112 ? 18.890 2.126 -17.648 1.00 84.56 112 GLY A N 1
ATOM 888 C CA . GLY A 1 112 ? 19.612 1.643 -16.482 1.00 84.56 112 GLY A CA 1
ATOM 889 C C . GLY A 1 112 ? 19.674 0.128 -16.396 1.00 84.56 112 GLY A C 1
ATOM 890 O O . GLY A 1 112 ? 19.491 -0.599 -17.377 1.00 84.56 112 GLY A O 1
ATOM 891 N N . VAL A 1 113 ? 19.982 -0.348 -15.193 1.00 84.69 113 VAL A N 1
ATOM 892 C CA . VAL A 1 113 ? 20.104 -1.770 -14.883 1.00 84.69 113 VAL A CA 1
ATOM 893 C C . VAL A 1 113 ? 19.314 -2.060 -13.623 1.00 84.69 113 VAL A C 1
ATOM 895 O O . VAL A 1 113 ? 19.556 -1.440 -12.596 1.00 84.69 113 VAL A O 1
ATOM 898 N N . VAL A 1 114 ? 18.445 -3.061 -13.693 1.00 86.25 114 VAL A N 1
ATOM 899 C CA . VAL A 1 114 ? 17.813 -3.670 -12.520 1.00 86.25 114 VAL A CA 1
ATOM 900 C C . VAL A 1 114 ? 18.179 -5.148 -12.439 1.00 86.25 114 VAL A C 1
ATOM 902 O O . VAL A 1 114 ? 18.783 -5.718 -13.355 1.00 86.25 114 VAL A O 1
ATOM 905 N N . TYR A 1 115 ? 17.785 -5.788 -11.344 1.00 85.00 115 TYR A N 1
ATOM 906 C CA . TYR A 1 115 ? 17.806 -7.239 -11.222 1.00 85.00 115 TYR A CA 1
ATOM 907 C C . TYR A 1 115 ? 16.372 -7.749 -11.131 1.00 85.00 115 TYR A C 1
ATOM 909 O O . TYR A 1 115 ? 15.647 -7.369 -10.215 1.00 85.00 115 TYR A O 1
ATOM 917 N N . CYS A 1 116 ? 15.976 -8.605 -12.071 1.00 90.56 116 CYS A N 1
ATOM 918 C CA . CYS A 1 116 ? 14.715 -9.340 -12.011 1.00 90.56 116 CYS A CA 1
ATOM 919 C C . CYS A 1 116 ? 15.015 -10.754 -11.518 1.00 90.56 116 CYS A C 1
ATOM 921 O O . CYS A 1 116 ? 15.789 -11.461 -12.161 1.00 90.56 116 CYS A O 1
ATOM 923 N N . ASP A 1 117 ? 14.493 -11.137 -10.353 1.00 92.50 117 ASP A N 1
ATOM 924 C CA . ASP A 1 117 ? 14.760 -12.444 -9.724 1.00 92.50 117 ASP A CA 1
ATOM 925 C C . ASP A 1 117 ? 16.261 -12.771 -9.578 1.00 92.50 117 ASP A C 1
ATOM 927 O O . ASP A 1 117 ? 16.714 -13.905 -9.737 1.00 92.50 117 ASP A O 1
ATOM 931 N N . GLY A 1 118 ? 17.069 -11.739 -9.314 1.00 88.19 118 GLY A N 1
ATOM 932 C CA . GLY A 1 118 ? 18.530 -11.842 -9.230 1.00 88.19 118 GLY A CA 1
ATOM 933 C C . GLY A 1 118 ? 19.254 -11.895 -10.583 1.00 88.19 118 GLY A C 1
ATOM 934 O O . GLY A 1 118 ? 20.484 -11.965 -10.613 1.00 88.19 118 GLY A O 1
ATOM 935 N N . ILE A 1 119 ? 18.537 -11.816 -11.707 1.00 92.25 119 ILE A N 1
ATOM 936 C CA . ILE A 1 119 ? 19.095 -11.786 -13.063 1.00 92.25 119 ILE A CA 1
ATOM 937 C C . ILE A 1 119 ? 19.212 -10.336 -13.535 1.00 92.25 119 ILE A C 1
ATOM 939 O O . ILE A 1 119 ? 18.232 -9.593 -13.578 1.00 92.25 119 ILE A O 1
ATOM 943 N N . ARG A 1 120 ? 20.425 -9.934 -13.926 1.00 91.56 120 ARG A N 1
ATOM 944 C CA . ARG A 1 120 ? 20.704 -8.588 -14.442 1.00 91.56 120 ARG A CA 1
ATOM 945 C C . ARG A 1 120 ? 19.898 -8.319 -15.719 1.00 91.56 120 ARG A C 1
ATOM 947 O O . ARG A 1 120 ? 20.042 -9.055 -16.695 1.00 91.56 120 ARG A O 1
ATOM 954 N N . ARG A 1 121 ? 19.139 -7.222 -15.742 1.00 86.88 121 ARG A N 1
ATOM 955 C CA . ARG A 1 121 ? 18.343 -6.769 -16.888 1.00 86.88 121 ARG A CA 1
ATOM 956 C C . ARG A 1 121 ? 18.621 -5.298 -17.185 1.00 86.88 121 ARG A C 1
ATOM 958 O O . ARG A 1 121 ? 18.509 -4.448 -16.307 1.00 86.88 121 ARG A O 1
ATOM 965 N N . GLU A 1 122 ? 18.994 -5.018 -18.428 1.00 88.56 122 GLU A N 1
ATOM 966 C CA . GLU A 1 122 ? 19.106 -3.649 -18.939 1.00 88.56 122 GLU A CA 1
ATOM 967 C C . GLU A 1 122 ? 17.734 -3.160 -19.398 1.00 88.56 122 GLU A C 1
ATOM 969 O O . GLU A 1 122 ? 16.932 -3.948 -19.907 1.00 88.56 122 GLU A O 1
ATOM 974 N N . TYR A 1 123 ? 17.478 -1.870 -19.217 1.00 82.69 123 TYR A N 1
ATOM 975 C CA . TYR A 1 123 ? 16.275 -1.207 -19.703 1.00 82.69 123 TYR A CA 1
ATOM 976 C C . TYR A 1 123 ? 16.638 0.130 -20.349 1.00 82.69 123 TYR A C 1
ATOM 978 O O . TYR A 1 123 ? 17.580 0.805 -19.930 1.00 82.69 123 TYR A O 1
ATOM 986 N N . ALA A 1 124 ? 15.896 0.501 -21.384 1.00 82.75 124 ALA A N 1
ATOM 987 C CA . ALA A 1 124 ? 15.967 1.789 -22.050 1.00 82.75 124 ALA A CA 1
ATOM 988 C C . ALA A 1 124 ? 15.027 2.814 -21.376 1.00 82.75 124 ALA A C 1
ATOM 990 O O . ALA A 1 124 ? 14.140 2.436 -20.600 1.00 82.75 124 ALA A O 1
ATOM 991 N N . PRO A 1 125 ? 15.196 4.116 -21.657 1.00 78.25 125 PRO A N 1
ATOM 992 C CA . PRO A 1 125 ? 14.297 5.133 -21.131 1.00 78.25 125 PRO A CA 1
ATOM 993 C C . PRO A 1 125 ? 12.846 4.845 -21.534 1.00 78.25 125 PRO A C 1
ATOM 995 O O . PRO A 1 125 ? 12.570 4.552 -22.699 1.00 78.25 125 PRO A O 1
ATOM 998 N N . GLY A 1 126 ? 11.924 4.902 -20.573 1.00 73.19 126 GLY A N 1
ATOM 999 C CA . GLY A 1 126 ? 10.499 4.622 -20.800 1.00 73.19 126 GLY A CA 1
ATOM 1000 C C . GLY A 1 126 ? 10.133 3.145 -21.020 1.00 73.19 126 GLY A C 1
ATOM 1001 O O . GLY A 1 126 ? 8.961 2.845 -21.274 1.00 73.19 126 GLY A O 1
ATOM 1002 N N . ASP A 1 127 ? 11.088 2.215 -20.910 1.00 80.56 127 ASP A N 1
ATOM 1003 C CA . ASP A 1 127 ? 10.788 0.784 -20.960 1.00 80.56 127 ASP A CA 1
ATOM 1004 C C . ASP A 1 127 ? 9.835 0.368 -19.835 1.00 80.56 127 ASP A C 1
ATOM 1006 O O . ASP A 1 127 ? 9.875 0.863 -18.705 1.00 80.56 127 ASP A O 1
ATOM 1010 N N . LYS A 1 128 ? 8.985 -0.610 -20.150 1.00 84.19 128 LYS A N 1
ATOM 1011 C CA . LYS A 1 128 ? 8.041 -1.209 -19.207 1.00 84.19 128 LYS A CA 1
ATOM 1012 C C . LYS A 1 128 ? 8.490 -2.621 -18.875 1.00 84.19 128 LYS A C 1
ATOM 1014 O O . LYS A 1 128 ? 8.508 -3.504 -19.734 1.00 84.19 128 LYS A O 1
ATOM 1019 N N . LEU A 1 129 ? 8.851 -2.831 -17.616 1.00 86.69 129 LEU A N 1
ATOM 1020 C CA . LEU A 1 129 ? 9.194 -4.145 -17.091 1.00 86.69 129 LEU A CA 1
ATOM 1021 C C . LEU A 1 129 ? 7.905 -4.872 -16.695 1.00 86.69 129 LEU A C 1
ATOM 1023 O O . LEU A 1 129 ? 7.356 -4.629 -15.626 1.00 86.69 129 LEU A O 1
ATOM 1027 N N . ALA A 1 130 ? 7.412 -5.748 -17.570 1.00 89.88 130 ALA A N 1
ATOM 1028 C CA . ALA A 1 130 ? 6.321 -6.655 -17.227 1.00 89.88 130 ALA A CA 1
ATOM 1029 C C . ALA A 1 130 ? 6.849 -7.776 -16.319 1.00 89.88 130 ALA A C 1
ATOM 1031 O O . ALA A 1 130 ? 7.840 -8.421 -16.672 1.00 89.88 130 ALA A O 1
ATOM 1032 N N . LEU A 1 131 ? 6.184 -7.979 -15.179 1.00 90.19 131 LEU A N 1
ATOM 1033 C CA . LEU A 1 131 ? 6.452 -9.049 -14.218 1.00 90.19 131 LEU A CA 1
ATOM 1034 C C . LEU A 1 131 ? 5.222 -9.957 -14.135 1.00 90.19 131 LEU A C 1
ATOM 1036 O O . LEU A 1 131 ? 4.112 -9.492 -13.870 1.00 90.19 131 LEU A O 1
ATOM 1040 N N . ALA A 1 132 ? 5.414 -11.246 -14.386 1.00 91.38 132 ALA A N 1
ATOM 1041 C CA . ALA A 1 132 ? 4.397 -12.270 -14.216 1.00 91.38 132 ALA A CA 1
ATOM 1042 C C . ALA A 1 132 ? 4.230 -12.645 -12.729 1.00 91.38 132 ALA A C 1
ATOM 1044 O O . ALA A 1 132 ? 5.127 -12.401 -11.918 1.00 91.38 132 ALA A O 1
ATOM 1045 N N . PRO A 1 133 ? 3.107 -13.281 -12.338 1.00 90.38 133 PRO A N 1
ATOM 1046 C CA . PRO A 1 133 ? 2.950 -13.798 -10.982 1.00 90.38 133 PRO A CA 1
ATOM 1047 C C . PRO A 1 133 ? 4.128 -14.694 -10.569 1.00 90.38 133 PRO A C 1
ATOM 1049 O O . PRO A 1 133 ? 4.391 -15.716 -11.203 1.00 90.38 133 PRO A O 1
ATOM 1052 N N . GLY A 1 134 ? 4.807 -14.312 -9.485 1.00 88.69 134 GLY A N 1
ATOM 1053 C CA . GLY A 1 134 ? 5.991 -14.998 -8.959 1.00 88.69 134 GLY A CA 1
ATOM 1054 C C . GLY A 1 134 ? 7.334 -14.361 -9.332 1.00 88.69 134 GLY A C 1
ATOM 1055 O O . GLY A 1 134 ? 8.340 -14.766 -8.758 1.00 88.69 134 GLY A O 1
ATOM 1056 N N . GLU A 1 135 ? 7.353 -13.377 -10.233 1.00 93.88 135 GLU A N 1
ATOM 1057 C CA . GLU A 1 135 ? 8.551 -12.602 -10.578 1.00 93.88 135 GLU A CA 1
ATOM 1058 C C . GLU A 1 135 ? 8.695 -11.360 -9.685 1.00 93.88 135 GLU A C 1
ATOM 1060 O O . GLU A 1 135 ? 7.722 -10.817 -9.155 1.00 93.88 135 GLU A O 1
ATOM 1065 N N . SER A 1 136 ? 9.931 -10.895 -9.530 1.00 92.06 136 SER A N 1
ATOM 1066 C CA . SER A 1 136 ? 10.295 -9.757 -8.690 1.00 92.06 136 SER A CA 1
ATOM 1067 C C . SER A 1 136 ? 11.316 -8.854 -9.377 1.00 92.06 136 SER A C 1
ATOM 1069 O O . SER A 1 136 ? 12.078 -9.287 -10.242 1.00 92.06 136 SER A O 1
ATOM 1071 N N . VAL A 1 137 ? 11.363 -7.586 -8.966 1.00 91.00 137 VAL A N 1
ATOM 1072 C CA . VAL A 1 137 ? 12.415 -6.638 -9.350 1.00 91.00 137 VAL A CA 1
ATOM 1073 C C . VAL A 1 137 ? 13.045 -6.022 -8.105 1.00 91.00 137 VAL A C 1
ATOM 1075 O O . VAL A 1 137 ? 12.350 -5.662 -7.159 1.00 91.00 137 VAL A O 1
ATOM 1078 N N . THR A 1 138 ? 14.371 -5.906 -8.095 1.00 87.31 138 THR A N 1
ATOM 1079 C CA . THR A 1 138 ? 15.104 -5.137 -7.084 1.00 87.31 138 THR A CA 1
ATOM 1080 C C . THR A 1 138 ? 15.270 -3.701 -7.563 1.00 87.31 138 THR A C 1
ATOM 1082 O O . THR A 1 138 ? 15.885 -3.475 -8.606 1.00 87.31 138 THR A O 1
ATOM 1085 N N . LEU A 1 139 ? 14.740 -2.760 -6.782 1.00 84.44 139 LEU A N 1
ATOM 1086 C CA . LEU A 1 139 ? 14.868 -1.318 -6.983 1.00 84.44 139 LEU A CA 1
ATOM 1087 C C . LEU A 1 139 ? 15.801 -0.761 -5.907 1.00 84.44 139 LEU A C 1
ATOM 1089 O O . LEU A 1 139 ? 15.606 -1.013 -4.716 1.00 84.44 139 LEU A O 1
ATOM 1093 N N . MET A 1 140 ? 16.841 -0.053 -6.327 1.00 80.00 140 MET A N 1
ATOM 1094 C CA . MET A 1 140 ? 17.826 0.555 -5.439 1.00 80.00 140 MET A CA 1
ATOM 1095 C C . MET A 1 140 ? 17.412 1.990 -5.084 1.00 80.00 140 MET A C 1
ATOM 1097 O O . MET A 1 140 ? 16.688 2.627 -5.848 1.00 80.00 140 MET A O 1
ATOM 1101 N N . PRO A 1 141 ? 17.884 2.553 -3.955 1.00 75.50 141 PRO A N 1
ATOM 1102 C CA . PRO A 1 141 ? 17.670 3.965 -3.662 1.00 75.50 141 PRO A CA 1
ATOM 1103 C C . PRO A 1 141 ? 18.114 4.853 -4.829 1.00 75.50 141 PRO A C 1
ATOM 1105 O O . PRO A 1 141 ? 19.237 4.727 -5.318 1.00 75.50 141 PRO A O 1
ATOM 1108 N N . GLY A 1 142 ? 17.225 5.750 -5.254 1.00 70.25 142 GLY A N 1
ATOM 1109 C CA . GLY A 1 142 ? 17.434 6.607 -6.418 1.00 70.25 142 GLY A CA 1
ATOM 1110 C C . GLY A 1 142 ? 16.897 6.033 -7.727 1.00 70.25 142 GLY A C 1
ATOM 1111 O O . GLY A 1 142 ? 16.803 6.797 -8.680 1.00 70.25 142 GLY A O 1
ATOM 1112 N N . ASP A 1 143 ? 16.490 4.761 -7.791 1.00 75.00 143 ASP A N 1
ATOM 1113 C CA . ASP A 1 143 ? 15.694 4.248 -8.908 1.00 75.00 143 ASP A CA 1
ATOM 1114 C C . ASP A 1 143 ? 14.287 4.820 -8.785 1.00 75.00 143 ASP A C 1
ATOM 1116 O O . ASP A 1 143 ? 13.500 4.407 -7.927 1.00 75.00 143 ASP A O 1
ATOM 1120 N N . TRP A 1 144 ? 13.948 5.774 -9.646 1.00 74.69 144 TRP A N 1
ATOM 1121 C CA . TRP A 1 144 ? 12.552 6.151 -9.767 1.00 74.69 144 TRP A CA 1
ATOM 1122 C C . TRP A 1 144 ? 11.830 4.967 -10.390 1.00 74.69 144 TRP A C 1
ATOM 1124 O O . TRP A 1 144 ? 12.353 4.249 -11.253 1.00 74.69 144 TRP A O 1
ATOM 1134 N N . HIS A 1 145 ? 10.610 4.760 -9.935 1.00 76.69 145 HIS A N 1
ATOM 1135 C CA . HIS A 1 145 ? 9.783 3.688 -10.427 1.00 76.69 145 HIS A CA 1
ATOM 1136 C C . HIS A 1 145 ? 8.335 4.056 -10.240 1.00 76.69 145 HIS A C 1
ATOM 1138 O O . HIS A 1 145 ? 7.992 4.910 -9.427 1.00 76.69 145 HIS A O 1
ATOM 1144 N N . ALA A 1 146 ? 7.504 3.313 -10.961 1.00 77.88 146 ALA A N 1
ATOM 1145 C CA . ALA A 1 146 ? 6.247 2.827 -10.429 1.00 77.88 146 ALA A CA 1
ATOM 1146 C C . ALA A 1 146 ? 5.580 1.820 -11.386 1.00 77.88 146 ALA A C 1
ATOM 1148 O O . ALA A 1 146 ? 6.139 1.436 -12.411 1.00 77.88 146 ALA A O 1
ATOM 1149 N N . PHE A 1 147 ? 4.432 1.300 -10.989 1.00 81.06 147 PHE A N 1
ATOM 1150 C CA . PHE A 1 147 ? 3.931 -0.038 -11.300 1.00 81.06 147 PHE A CA 1
ATOM 1151 C C . PHE A 1 147 ? 2.407 -0.062 -11.566 1.00 81.06 147 PHE A C 1
ATOM 1153 O O . PHE A 1 147 ? 1.672 0.874 -11.336 1.00 81.06 147 PHE A O 1
ATOM 1160 N N . TRP A 1 148 ? 1.832 -1.080 -12.177 1.00 79.12 148 TRP A N 1
ATOM 1161 C CA . TRP A 1 148 ? 0.364 -1.164 -12.250 1.00 79.12 148 TRP A CA 1
ATOM 1162 C C . TRP A 1 148 ? -0.039 -2.562 -12.629 1.00 79.12 148 TRP A C 1
ATOM 1164 O O . TRP A 1 148 ? 0.740 -3.300 -13.228 1.00 79.12 148 TRP A O 1
ATOM 1174 N N . GLY A 1 149 ? -1.282 -2.902 -12.313 1.00 79.00 149 GLY A N 1
ATOM 1175 C CA . GLY A 1 149 ? -1.904 -4.064 -12.908 1.00 79.00 149 GLY A CA 1
ATOM 1176 C C . GLY A 1 149 ? -2.259 -3.789 -14.366 1.00 79.00 149 GLY A C 1
ATOM 1177 O O . GLY A 1 149 ? -3.013 -2.864 -14.680 1.00 79.00 149 GLY A O 1
ATOM 1178 N N . GLU A 1 150 ? -1.691 -4.572 -15.280 1.00 77.56 150 GLU A N 1
ATOM 1179 C CA . GLU A 1 150 ? -2.107 -4.576 -16.678 1.00 77.56 150 GLU A CA 1
ATOM 1180 C C . GLU A 1 150 ? -3.330 -5.490 -16.836 1.00 77.56 150 GLU A C 1
ATOM 1182 O O . GLU A 1 150 ? -3.261 -6.694 -16.606 1.00 77.56 150 GLU A O 1
ATOM 1187 N N . GLY A 1 151 ? -4.473 -4.914 -17.220 1.00 77.69 151 GLY A N 1
ATOM 1188 C CA . GLY A 1 151 ? -5.706 -5.669 -17.479 1.00 77.69 151 GLY A CA 1
ATOM 1189 C C . GLY A 1 151 ? -6.544 -6.035 -16.246 1.00 77.69 151 GLY A C 1
ATOM 1190 O O . GLY A 1 151 ? -7.590 -6.659 -16.412 1.00 77.69 151 GLY A O 1
ATOM 1191 N N . GLY A 1 152 ? -6.141 -5.628 -15.041 1.00 77.94 152 GLY A N 1
ATOM 1192 C CA . GLY A 1 152 ? -6.905 -5.843 -13.810 1.00 77.94 152 GLY A CA 1
ATOM 1193 C C . GLY A 1 152 ? -6.101 -5.525 -12.554 1.00 77.94 152 GLY A C 1
ATOM 1194 O O . GLY A 1 152 ? -4.998 -4.989 -12.641 1.00 77.94 152 GLY A O 1
ATOM 1195 N N . ASP A 1 153 ? -6.658 -5.872 -11.396 1.00 79.50 153 ASP A N 1
ATOM 1196 C CA . ASP A 1 153 ? -5.991 -5.701 -10.106 1.00 79.50 153 ASP A CA 1
ATOM 1197 C C . ASP A 1 153 ? -4.844 -6.705 -9.936 1.00 79.50 153 ASP A C 1
ATOM 1199 O O . ASP A 1 153 ? -4.914 -7.845 -10.404 1.00 79.50 153 ASP A O 1
ATOM 1203 N N . VAL A 1 154 ? -3.792 -6.292 -9.230 1.00 81.06 154 VAL A N 1
ATOM 1204 C CA . VAL A 1 154 ? -2.626 -7.128 -8.920 1.00 81.06 154 VAL A CA 1
ATOM 1205 C C . VAL A 1 154 ? -2.346 -7.111 -7.425 1.00 81.06 154 VAL A C 1
ATOM 1207 O O . VAL A 1 154 ? -2.560 -6.103 -6.761 1.00 81.06 154 VAL A O 1
ATOM 1210 N N . LEU A 1 155 ? -1.848 -8.226 -6.896 1.00 84.19 155 LEU A N 1
ATOM 1211 C CA . LEU A 1 155 ? -1.306 -8.299 -5.543 1.00 84.19 155 LEU A CA 1
ATOM 1212 C C . LEU A 1 155 ? 0.222 -8.252 -5.630 1.00 84.19 155 LEU A C 1
ATOM 1214 O O . LEU A 1 155 ? 0.837 -9.206 -6.103 1.00 84.19 155 LEU A O 1
ATOM 1218 N N . ILE A 1 156 ? 0.829 -7.152 -5.185 1.00 84.62 156 ILE A N 1
ATOM 1219 C CA . ILE A 1 156 ? 2.289 -6.972 -5.174 1.00 84.62 156 ILE A CA 1
ATOM 1220 C C . ILE A 1 156 ? 2.789 -7.170 -3.753 1.00 84.62 156 ILE A C 1
ATOM 1222 O O . ILE A 1 156 ? 2.158 -6.655 -2.841 1.00 84.62 156 ILE A O 1
ATOM 1226 N N . GLY A 1 157 ? 3.911 -7.867 -3.575 1.00 86.88 157 GLY A N 1
ATOM 1227 C CA . GLY A 1 157 ? 4.672 -7.884 -2.327 1.00 86.88 157 GLY A CA 1
ATOM 1228 C C . GLY A 1 157 ? 5.955 -7.071 -2.457 1.00 86.88 157 GLY A C 1
ATOM 1229 O O . GLY A 1 157 ? 6.694 -7.228 -3.424 1.00 86.88 157 GLY A O 1
ATOM 1230 N N . GLU A 1 158 ? 6.227 -6.222 -1.478 1.00 86.62 158 GLU A N 1
ATOM 1231 C CA . GLU A 1 158 ? 7.487 -5.508 -1.304 1.00 86.62 158 GLU A CA 1
ATOM 1232 C C . GLU A 1 158 ? 8.200 -6.094 -0.099 1.00 86.62 158 GLU A C 1
ATOM 1234 O O . GLU A 1 158 ? 7.606 -6.240 0.966 1.00 86.62 158 GLU A O 1
ATOM 1239 N N . VAL A 1 159 ? 9.483 -6.393 -0.272 1.00 83.44 159 VAL A N 1
ATOM 1240 C CA . VAL A 1 159 ? 10.413 -6.674 0.817 1.00 83.44 159 VAL A CA 1
ATOM 1241 C C . VAL A 1 159 ? 11.540 -5.662 0.682 1.00 83.44 159 VAL A C 1
ATOM 1243 O O . VAL A 1 159 ? 12.269 -5.677 -0.309 1.00 83.44 159 VAL A O 1
ATOM 1246 N N . SER A 1 160 ? 11.665 -4.771 1.656 1.00 81.38 160 SER A N 1
ATOM 1247 C CA . SER A 1 160 ? 12.572 -3.623 1.612 1.00 81.38 160 SER A CA 1
ATOM 1248 C C . SER A 1 160 ? 13.407 -3.532 2.889 1.00 81.38 160 SER A C 1
ATOM 1250 O O . SER A 1 160 ? 13.263 -4.338 3.812 1.00 81.38 160 SER A O 1
ATOM 1252 N N . THR A 1 161 ? 14.333 -2.574 2.950 1.00 79.81 161 THR A N 1
ATOM 1253 C CA . THR A 1 161 ? 14.895 -2.121 4.232 1.00 79.81 161 THR A CA 1
ATOM 1254 C C . THR A 1 161 ? 13.815 -1.413 5.062 1.00 79.81 161 THR A C 1
ATOM 1256 O O . THR A 1 161 ? 12.650 -1.404 4.682 1.00 79.81 161 THR A O 1
ATOM 1259 N N . VAL A 1 162 ? 14.158 -0.841 6.220 1.00 76.94 162 VAL A N 1
ATOM 1260 C CA . VAL A 1 162 ? 13.182 -0.061 7.006 1.00 76.94 162 VAL A CA 1
ATOM 1261 C C . VAL A 1 162 ? 12.512 1.000 6.136 1.00 76.94 162 VAL A C 1
ATOM 1263 O O . VAL A 1 162 ? 13.199 1.716 5.413 1.00 76.94 162 VAL A O 1
ATOM 1266 N N . ASN A 1 163 ? 11.190 1.077 6.247 1.00 75.62 163 ASN A N 1
ATOM 1267 C CA . ASN A 1 163 ? 10.355 2.000 5.500 1.00 75.62 163 ASN A CA 1
ATOM 1268 C C . ASN A 1 163 ? 9.936 3.201 6.362 1.00 75.62 163 ASN A C 1
ATOM 1270 O O . ASN A 1 163 ? 9.422 2.999 7.470 1.00 75.62 163 ASN A O 1
ATOM 1274 N N . ASP A 1 164 ? 10.070 4.414 5.826 1.00 75.88 164 ASP A N 1
ATOM 1275 C CA . ASP A 1 164 ? 9.649 5.669 6.450 1.00 75.88 164 ASP A CA 1
ATOM 1276 C C . ASP A 1 164 ? 8.865 6.566 5.480 1.00 75.88 164 ASP A C 1
ATOM 1278 O O . ASP A 1 164 ? 9.350 7.594 5.002 1.00 75.88 164 ASP A O 1
ATOM 1282 N N . ASP A 1 165 ? 7.589 6.220 5.285 1.00 74.75 165 ASP A N 1
ATOM 1283 C CA . ASP A 1 165 ? 6.707 6.914 4.344 1.00 74.75 165 ASP A CA 1
ATOM 1284 C C . ASP A 1 165 ? 6.540 8.431 4.600 1.00 74.75 165 ASP A C 1
ATOM 1286 O O . ASP A 1 165 ? 6.022 9.133 3.727 1.00 74.75 165 ASP A O 1
ATOM 1290 N N . GLU A 1 166 ? 6.923 8.950 5.774 1.00 65.12 166 GLU A N 1
ATOM 1291 C CA . GLU A 1 166 ? 6.856 10.386 6.076 1.00 65.12 166 GLU A CA 1
ATOM 1292 C C . GLU A 1 166 ? 7.994 11.187 5.437 1.00 65.12 166 GLU A C 1
ATOM 1294 O O . GLU A 1 166 ? 7.806 12.375 5.162 1.00 65.12 166 GLU A O 1
ATOM 1299 N N . THR A 1 167 ? 9.159 10.572 5.209 1.00 61.69 167 THR A N 1
ATOM 1300 C CA . THR A 1 167 ? 10.366 11.304 4.792 1.00 61.69 167 THR A CA 1
ATOM 1301 C C . THR A 1 167 ? 11.123 10.696 3.614 1.00 61.69 167 THR A C 1
ATOM 1303 O O . THR A 1 167 ? 11.917 11.408 2.999 1.00 61.69 167 THR A O 1
ATOM 1306 N N . ASP A 1 168 ? 10.866 9.436 3.253 1.00 61.56 168 ASP A N 1
ATOM 1307 C CA . ASP A 1 168 ? 11.609 8.729 2.200 1.00 61.56 168 ASP A CA 1
ATOM 1308 C C . ASP A 1 168 ? 10.962 8.781 0.802 1.00 61.56 168 ASP A C 1
ATOM 1310 O O . ASP A 1 168 ? 11.591 8.394 -0.185 1.00 61.56 168 ASP A O 1
ATOM 1314 N N . ASN A 1 169 ? 9.746 9.324 0.690 1.00 67.44 169 ASN A N 1
ATOM 1315 C CA . ASN A 1 169 ? 9.015 9.417 -0.570 1.00 67.44 169 ASN A CA 1
ATOM 1316 C C . ASN A 1 169 ? 9.289 10.739 -1.308 1.00 67.44 169 ASN A C 1
ATOM 1318 O O . ASN A 1 169 ? 8.862 11.813 -0.874 1.00 67.44 169 ASN A O 1
ATOM 1322 N N . LEU A 1 170 ? 9.928 10.654 -2.478 1.00 58.28 170 LEU A N 1
ATOM 1323 C CA . LEU A 1 170 ? 10.048 11.757 -3.435 1.00 58.28 170 LEU A CA 1
ATOM 1324 C C . LEU A 1 170 ? 9.132 11.500 -4.636 1.00 58.28 170 LEU A C 1
ATOM 1326 O O . LEU A 1 170 ? 9.340 10.557 -5.395 1.00 58.28 170 LEU A O 1
ATOM 1330 N N . PHE A 1 171 ? 8.126 12.356 -4.816 1.00 69.00 171 PHE A N 1
ATOM 1331 C CA . PHE A 1 171 ? 7.207 12.288 -5.953 1.00 69.00 171 PHE A CA 1
ATOM 1332 C C . PHE A 1 171 ? 7.612 13.277 -7.047 1.00 69.00 171 PHE A C 1
ATOM 1334 O O . PHE A 1 171 ? 8.068 14.386 -6.765 1.00 69.00 171 PHE A O 1
ATOM 1341 N N . ARG A 1 172 ? 7.421 12.877 -8.312 1.00 64.00 172 ARG A N 1
ATOM 1342 C CA . ARG A 1 172 ? 7.708 13.722 -9.485 1.00 64.00 172 ARG A CA 1
ATOM 1343 C C . ARG A 1 172 ? 6.813 14.957 -9.491 1.00 64.00 172 ARG A C 1
ATOM 1345 O O . ARG A 1 172 ? 7.265 16.070 -9.750 1.00 64.00 172 ARG A O 1
ATOM 1352 N N . GLU A 1 173 ? 5.530 14.737 -9.237 1.00 68.75 173 GLU A N 1
ATOM 1353 C CA . GLU A 1 173 ? 4.546 15.798 -9.090 1.00 68.75 173 GLU A CA 1
ATOM 1354 C C . GLU A 1 173 ? 4.524 16.294 -7.635 1.00 68.75 173 GLU A C 1
ATOM 1356 O O . GLU A 1 173 ? 4.790 15.511 -6.722 1.00 68.75 173 GLU A O 1
ATOM 1361 N N . PRO A 1 174 ? 4.193 17.574 -7.379 1.00 71.94 174 PRO A N 1
ATOM 1362 C CA . PRO A 1 174 ? 4.084 18.119 -6.027 1.00 71.94 174 PRO A CA 1
ATOM 1363 C C . PRO A 1 174 ? 2.787 17.645 -5.342 1.00 71.94 174 PRO A C 1
ATOM 1365 O O . PRO A 1 174 ? 1.904 18.444 -5.031 1.00 71.94 174 PRO A O 1
ATOM 1368 N N . ILE A 1 175 ? 2.668 16.333 -5.144 1.00 73.00 175 ILE A N 1
ATOM 1369 C CA . ILE A 1 175 ? 1.538 15.647 -4.509 1.00 73.00 175 ILE A CA 1
ATOM 1370 C C . ILE A 1 175 ? 1.887 15.234 -3.075 1.00 73.00 175 ILE A C 1
ATOM 1372 O O . ILE A 1 175 ? 3.057 15.123 -2.706 1.00 73.00 175 ILE A O 1
ATOM 1376 N N . GLY A 1 176 ? 0.864 15.038 -2.241 1.00 72.94 176 GLY A N 1
ATOM 1377 C CA . GLY A 1 176 ? 1.042 14.577 -0.864 1.00 72.94 176 GLY A CA 1
ATOM 1378 C C . GLY A 1 176 ? 1.129 13.052 -0.776 1.00 72.94 176 GLY A C 1
ATOM 1379 O O . GLY A 1 176 ? 0.673 12.346 -1.666 1.00 72.94 176 GLY A O 1
ATOM 1380 N N . ARG A 1 177 ? 1.657 12.517 0.332 1.00 78.56 177 ARG A N 1
ATOM 1381 C CA . ARG A 1 177 ? 1.660 11.063 0.591 1.00 78.56 177 ARG A CA 1
ATOM 1382 C C . ARG A 1 177 ? 0.337 10.539 1.153 1.00 78.56 177 ARG A C 1
ATOM 1384 O O . ARG A 1 177 ? -0.012 9.382 0.915 1.00 78.56 177 ARG A O 1
ATOM 1391 N N . PHE A 1 178 ? -0.386 11.364 1.908 1.00 79.69 178 PHE A N 1
ATOM 1392 C CA . PHE A 1 178 ? -1.603 10.972 2.622 1.00 79.69 178 PHE A CA 1
ATOM 1393 C C . PHE A 1 178 ? -2.817 11.759 2.134 1.00 79.69 178 PHE A C 1
ATOM 1395 O O . PHE A 1 178 ? -2.731 12.957 1.862 1.00 79.69 178 PHE A O 1
ATOM 1402 N N . ALA A 1 179 ? -3.959 11.077 2.068 1.00 80.56 179 ALA A N 1
ATOM 1403 C CA . ALA A 1 179 ? -5.237 11.685 1.740 1.00 80.56 179 ALA A CA 1
ATOM 1404 C C . ALA A 1 179 ? -5.765 12.560 2.889 1.00 80.56 179 ALA A C 1
ATOM 1406 O O . ALA A 1 179 ? -5.638 12.215 4.065 1.00 80.56 179 ALA A O 1
ATOM 1407 N N . ASN A 1 180 ? -6.471 13.642 2.554 1.00 85.19 180 ASN A N 1
ATOM 1408 C CA . ASN A 1 180 ? -7.310 14.347 3.525 1.00 85.19 180 ASN A CA 1
ATOM 1409 C C . ASN A 1 180 ? -8.598 13.545 3.761 1.00 85.19 180 ASN A C 1
ATOM 1411 O O . ASN A 1 180 ? -9.358 13.304 2.816 1.00 85.19 180 ASN A O 1
ATOM 1415 N N . ILE A 1 181 ? -8.857 13.134 5.005 1.00 91.12 181 ILE A N 1
ATOM 1416 C CA . ILE A 1 181 ? -9.991 12.263 5.346 1.00 91.12 181 ILE A CA 1
ATOM 1417 C C . ILE A 1 181 ? -11.171 13.081 5.882 1.00 91.12 181 ILE A C 1
ATOM 1419 O O . ILE A 1 181 ? -11.037 13.866 6.817 1.00 91.12 181 ILE A O 1
ATOM 1423 N N . THR A 1 182 ? -12.351 12.874 5.295 1.00 94.75 182 THR A N 1
ATOM 1424 C CA . THR A 1 182 ? -13.638 13.338 5.833 1.00 94.75 182 THR A CA 1
ATOM 1425 C C . THR A 1 182 ? -14.320 12.194 6.576 1.00 94.75 182 THR A C 1
ATOM 1427 O O . THR A 1 182 ? -14.705 11.206 5.953 1.00 94.75 182 THR A O 1
ATOM 1430 N N . GLU A 1 183 ? -14.498 12.344 7.888 1.00 95.75 183 GLU A N 1
ATOM 1431 C CA . GLU A 1 183 ? -15.118 11.339 8.765 1.00 95.75 183 GLU A CA 1
ATOM 1432 C C . GLU A 1 183 ? -16.653 11.371 8.667 1.00 95.75 183 GLU A C 1
ATOM 1434 O O . GLU A 1 183 ? -17.342 11.920 9.525 1.00 95.75 183 GLU A O 1
ATOM 1439 N N . ASP A 1 184 ? -17.203 10.831 7.579 1.00 97.62 184 ASP A N 1
ATOM 1440 C CA . ASP A 1 184 ? -18.651 10.763 7.337 1.00 97.62 184 ASP A CA 1
ATOM 1441 C C . ASP A 1 184 ? -19.336 9.537 7.970 1.00 97.62 184 ASP A C 1
ATOM 1443 O O . ASP A 1 184 ? -20.560 9.519 8.106 1.00 97.62 184 ASP A O 1
ATOM 1447 N N . VAL A 1 185 ? -18.554 8.535 8.374 1.00 97.75 185 VAL A N 1
ATOM 1448 C CA . VAL A 1 185 ? -18.963 7.328 9.110 1.00 97.75 185 VAL A CA 1
ATOM 1449 C C . VAL A 1 185 ? -17.833 6.891 10.046 1.00 97.75 185 VAL A C 1
ATOM 1451 O O . VAL A 1 185 ? -16.704 7.354 9.895 1.00 97.75 185 VAL A O 1
ATOM 1454 N N . ASP A 1 186 ? -18.107 5.969 10.971 1.00 96.25 186 ASP A N 1
ATOM 1455 C CA . ASP A 1 186 ? -17.055 5.366 11.797 1.00 96.25 186 ASP A CA 1
ATOM 1456 C C . ASP A 1 186 ? -16.087 4.513 10.945 1.00 96.25 186 ASP A C 1
ATOM 1458 O O . ASP A 1 186 ? -16.508 3.863 9.974 1.00 96.25 186 ASP A O 1
ATOM 1462 N N . PRO A 1 187 ? -14.786 4.477 11.286 1.00 96.75 187 PRO A N 1
ATOM 1463 C CA . PRO A 1 187 ? -13.819 3.632 10.594 1.00 96.75 187 PRO A CA 1
ATOM 1464 C C . PRO A 1 187 ? -14.082 2.145 10.853 1.00 96.75 187 PRO A C 1
ATOM 1466 O O . PRO A 1 187 ? -14.310 1.727 11.988 1.00 96.75 187 PRO A O 1
ATOM 1469 N N . LEU A 1 188 ? -14.002 1.338 9.790 1.00 96.81 188 LEU A N 1
ATOM 1470 C CA . LEU A 1 188 ? -14.112 -0.121 9.874 1.00 96.81 188 LEU A CA 1
ATOM 1471 C C . LEU A 1 188 ? -12.915 -0.713 10.638 1.00 96.81 188 LEU A C 1
ATOM 1473 O O . LEU A 1 188 ? -13.095 -1.419 11.629 1.00 96.81 188 LEU A O 1
ATOM 1477 N N . HIS A 1 189 ? -11.707 -0.352 10.200 1.00 97.38 189 HIS A N 1
ATOM 1478 C CA . HIS A 1 189 ? -10.434 -0.553 10.891 1.00 97.38 189 HIS A CA 1
ATOM 1479 C C . HIS A 1 189 ? -9.614 0.741 10.790 1.00 97.38 189 HIS A C 1
ATOM 1481 O O . HIS A 1 189 ? -9.881 1.588 9.932 1.00 97.38 189 HIS A O 1
ATOM 1487 N N . LEU A 1 190 ? -8.631 0.912 11.675 1.00 96.81 190 LEU A N 1
ATOM 1488 C CA . LEU A 1 190 ? -7.765 2.092 11.662 1.00 96.81 190 LEU A CA 1
ATOM 1489 C C . LEU A 1 190 ? -6.748 2.009 10.516 1.00 96.81 190 LEU A C 1
ATOM 1491 O O . LEU A 1 190 ? -6.118 0.969 10.314 1.00 96.81 190 LEU A O 1
ATOM 1495 N N . LEU A 1 191 ? -6.565 3.125 9.813 1.00 95.94 191 LEU A N 1
ATOM 1496 C CA . LEU A 1 191 ? -5.388 3.360 8.985 1.00 95.94 191 LEU A CA 1
ATOM 1497 C C . LEU A 1 191 ? -4.181 3.667 9.875 1.00 95.94 191 LEU A C 1
ATOM 1499 O O . LEU A 1 191 ? -4.317 4.152 10.997 1.00 95.94 191 LEU A O 1
ATOM 1503 N N . VAL A 1 192 ? -2.981 3.480 9.342 1.00 94.19 192 VAL A N 1
ATOM 1504 C CA . VAL A 1 192 ? -1.732 3.892 9.992 1.00 94.19 192 VAL A CA 1
ATOM 1505 C C . VAL A 1 192 ? -1.753 5.385 10.344 1.00 94.19 192 VAL A C 1
ATOM 1507 O O . VAL A 1 192 ? -1.326 5.775 11.430 1.00 94.19 192 VAL A O 1
ATOM 1510 N N . SER A 1 193 ? -2.302 6.226 9.461 1.00 91.50 193 SER A N 1
ATOM 1511 C CA . SER A 1 193 ? -2.464 7.667 9.693 1.00 91.50 193 SER A CA 1
ATOM 1512 C C . SER A 1 193 ? -3.458 8.003 10.814 1.00 91.50 193 SER A C 1
ATOM 1514 O O . SER A 1 193 ? -3.380 9.085 11.393 1.00 91.50 193 SER A O 1
ATOM 1516 N N . ASP A 1 194 ? -4.348 7.076 11.180 1.00 94.06 194 ASP A N 1
ATOM 1517 C CA . ASP A 1 194 ? -5.341 7.278 12.236 1.00 94.06 194 ASP A CA 1
ATOM 1518 C C . ASP A 1 194 ? -4.755 7.111 13.641 1.00 94.06 194 ASP A C 1
ATOM 1520 O O . ASP A 1 194 ? -5.327 7.606 14.617 1.00 94.06 194 ASP A O 1
ATOM 1524 N N . TYR A 1 195 ? -3.629 6.408 13.778 1.00 93.81 195 TYR A N 1
ATOM 1525 C CA . TYR A 1 195 ? -3.105 5.992 15.077 1.00 93.81 195 TYR A CA 1
ATOM 1526 C C . TYR A 1 195 ? -2.935 7.177 16.036 1.00 93.81 195 TYR A C 1
ATOM 1528 O O . TYR A 1 195 ? -3.476 7.142 17.147 1.00 93.81 195 TYR A O 1
ATOM 1536 N N . ALA A 1 196 ? -2.268 8.251 15.605 1.00 89.50 196 ALA A N 1
ATOM 1537 C CA . ALA A 1 196 ? -2.008 9.419 16.449 1.00 89.50 196 ALA A CA 1
ATOM 1538 C C . ALA A 1 196 ? -3.302 10.064 16.983 1.00 89.50 196 ALA A C 1
ATOM 1540 O O . ALA A 1 196 ? -3.388 10.450 18.151 1.00 89.50 196 ALA A O 1
ATOM 1541 N N . THR A 1 197 ? -4.343 10.138 16.151 1.00 90.62 197 THR A N 1
ATOM 1542 C CA . THR A 1 197 ? -5.623 10.763 16.506 1.00 90.62 197 THR A CA 1
ATOM 1543 C C . THR A 1 197 ? -6.491 9.852 17.373 1.00 90.62 197 THR A C 1
ATOM 1545 O O . THR A 1 197 ? -7.079 10.298 18.364 1.00 90.62 197 THR A O 1
ATOM 1548 N N . TRP A 1 198 ? -6.579 8.569 17.020 1.00 91.81 198 TRP A N 1
ATOM 1549 C CA . TRP A 1 198 ? -7.564 7.648 17.586 1.00 91.81 198 TRP A CA 1
ATOM 1550 C C . TRP A 1 198 ? -7.068 6.887 18.816 1.00 91.81 198 TRP A C 1
ATOM 1552 O O . TRP A 1 198 ? -7.893 6.526 19.666 1.00 91.81 198 TRP A O 1
ATOM 1562 N N . LEU A 1 199 ? -5.754 6.671 18.939 1.00 90.62 199 LEU A N 1
ATOM 1563 C CA . LEU A 1 199 ? -5.144 5.910 20.036 1.00 90.62 199 LEU A CA 1
ATOM 1564 C C . LEU A 1 199 ? -4.539 6.800 21.135 1.00 90.62 199 LEU A C 1
ATOM 1566 O O . LEU A 1 199 ? -4.367 6.313 22.258 1.00 90.62 199 LEU A O 1
ATOM 1570 N N . LYS A 1 200 ? -4.294 8.091 20.843 1.00 75.94 200 LYS A N 1
ATOM 1571 C CA . LYS A 1 200 ? -3.764 9.109 21.775 1.00 75.94 200 LYS A CA 1
ATOM 1572 C C . LYS A 1 200 ? -2.590 8.568 22.606 1.00 75.94 200 LYS A C 1
ATOM 1574 O O . LYS A 1 200 ? -2.746 8.303 23.805 1.00 75.94 200 LYS A O 1
ATOM 1579 N N . TYR A 1 201 ? -1.461 8.340 21.943 1.00 66.12 201 TYR A N 1
ATOM 1580 C CA . TYR A 1 201 ? -0.198 7.907 22.551 1.00 66.12 201 TYR A CA 1
ATOM 1581 C C . TYR A 1 201 ? 0.861 9.003 22.478 1.00 66.12 201 TYR A C 1
ATOM 1583 O O . TYR A 1 201 ? 0.710 9.914 21.635 1.00 66.12 201 TYR A O 1
#